Protein AF-A0A7K4H6X6-F1 (afdb_monomer_lite)

pLDDT: mean 76.55, std 16.58, range [29.58, 93.62]

Foldseek 3Di:
DPPVVVVVVVVLVVVVVVLLVCVCVVFVDDPPPDPDRGPSVVLVVLLVVLLVQLCVLVVVLVCLLLLVLVVDPDLLSSLVSLLVSQLVVLCVVPVPCNPPDSLVSLVVVVDPPVLSVLNVVSVVVSVCVVVVNDDQDPVNSVSSVVSSLVVSLVSSLVSNLVSLPPVVSCVVSVRDDSVSSLVSVLSSQLVVVCVNNVPDPVSNVSSNVSSVVSSPD

Structure (mmCIF, N/CA/C/O backbone):
data_AF-A0A7K4H6X6-F1
#
_entry.id   AF-A0A7K4H6X6-F1
#
loop_
_atom_site.group_PDB
_atom_site.id
_atom_site.type_symbol
_atom_site.label_atom_id
_atom_site.label_alt_id
_atom_site.label_comp_id
_atom_site.label_asym_id
_atom_site.label_entity_id
_atom_site.label_seq_id
_atom_site.pdbx_PDB_ins_code
_atom_site.Cartn_x
_atom_site.Cartn_y
_atom_site.Cartn_z
_atom_site.occupancy
_atom_site.B_iso_or_equiv
_atom_site.auth_seq_id
_atom_site.auth_comp_id
_atom_site.auth_asym_id
_atom_site.auth_atom_id
_atom_site.pdbx_PDB_model_num
ATOM 1 N N . MET A 1 1 ? 9.650 -32.650 10.435 1.00 39.50 1 MET A N 1
ATOM 2 C CA . MET A 1 1 ? 9.639 -31.204 10.775 1.00 39.50 1 MET A CA 1
ATOM 3 C C . MET A 1 1 ? 8.206 -30.642 10.860 1.00 39.50 1 MET A C 1
ATOM 5 O O . MET A 1 1 ? 7.802 -29.883 9.990 1.00 39.50 1 MET A O 1
ATOM 9 N N . LYS A 1 2 ? 7.407 -30.996 11.883 1.00 42.50 2 LYS A N 1
ATOM 10 C CA . LYS A 1 2 ? 6.026 -30.471 12.061 1.00 42.50 2 LYS A CA 1
ATOM 11 C C . LYS A 1 2 ? 5.874 -29.411 13.170 1.00 42.50 2 LYS A C 1
ATOM 13 O O . LYS A 1 2 ? 4.857 -28.734 13.209 1.00 42.50 2 LYS A O 1
ATOM 18 N N . PHE A 1 3 ? 6.899 -29.193 13.996 1.00 32.78 3 PHE A N 1
ATOM 19 C CA . PHE A 1 3 ? 6.810 -28.337 15.188 1.00 32.78 3 PHE A CA 1
ATOM 20 C C . PHE A 1 3 ? 6.875 -26.821 14.919 1.00 32.78 3 PHE A C 1
ATOM 22 O O . PHE A 1 3 ? 6.299 -26.042 15.669 1.00 32.78 3 PHE A O 1
ATOM 29 N N . VAL A 1 4 ? 7.496 -26.373 13.821 1.00 41.59 4 VAL A N 1
ATOM 30 C CA . VAL A 1 4 ? 7.666 -24.929 13.546 1.00 41.59 4 VAL A CA 1
ATOM 31 C C . VAL A 1 4 ? 6.343 -24.251 13.152 1.00 41.59 4 VAL A C 1
ATOM 33 O O . VAL A 1 4 ? 6.094 -23.112 13.534 1.00 41.59 4 VAL A O 1
ATOM 36 N N . LYS A 1 5 ? 5.444 -24.956 12.446 1.00 37.47 5 LYS A N 1
ATOM 37 C CA . LYS A 1 5 ? 4.129 -24.406 12.062 1.00 37.47 5 LYS A CA 1
ATOM 38 C C . LYS A 1 5 ? 3.187 -24.222 13.257 1.00 37.47 5 LYS A C 1
ATOM 40 O O . LYS A 1 5 ? 2.369 -23.308 13.234 1.00 37.47 5 LYS A O 1
ATOM 45 N N . GLU A 1 6 ? 3.297 -25.057 14.290 1.00 36.03 6 GLU A N 1
ATOM 46 C CA . GLU A 1 6 ? 2.467 -24.950 15.497 1.00 36.03 6 GLU A CA 1
ATOM 47 C C . GLU A 1 6 ? 2.918 -23.823 16.427 1.00 36.03 6 GLU A C 1
ATOM 49 O O . GLU A 1 6 ? 2.071 -23.137 16.996 1.00 36.03 6 GLU A O 1
ATOM 54 N N . ILE A 1 7 ? 4.228 -23.588 16.539 1.00 36.28 7 ILE A N 1
ATOM 55 C CA . ILE A 1 7 ? 4.783 -22.538 17.405 1.00 36.28 7 ILE A CA 1
ATOM 56 C C . ILE A 1 7 ? 4.430 -21.145 16.866 1.00 36.28 7 ILE A C 1
ATOM 58 O O . ILE A 1 7 ? 3.912 -20.323 17.613 1.00 36.28 7 ILE A O 1
ATOM 62 N N . VAL A 1 8 ? 4.570 -20.911 15.554 1.00 39.81 8 VAL A N 1
ATOM 63 C CA . VAL A 1 8 ? 4.223 -19.614 14.931 1.00 39.81 8 VAL A CA 1
ATOM 64 C C . VAL A 1 8 ? 2.719 -19.324 15.018 1.00 39.81 8 VAL A C 1
ATOM 66 O O . VAL A 1 8 ? 2.305 -18.179 15.207 1.00 39.81 8 VAL A O 1
ATOM 69 N N . LYS A 1 9 ? 1.878 -20.362 14.902 1.00 34.59 9 LYS A N 1
ATOM 70 C CA . LYS A 1 9 ? 0.424 -20.224 15.058 1.00 34.59 9 LYS A CA 1
ATOM 71 C C . LYS A 1 9 ? 0.060 -19.933 16.515 1.00 34.59 9 LYS A C 1
ATOM 73 O O . LYS A 1 9 ? -0.775 -19.068 16.752 1.00 34.59 9 LYS A O 1
ATOM 78 N N . LYS A 1 10 ? 0.719 -20.589 17.479 1.00 34.38 10 LYS A N 1
ATOM 79 C CA . LYS A 1 10 ? 0.541 -20.311 18.910 1.00 34.38 10 LYS A CA 1
ATOM 80 C C . LYS A 1 10 ? 0.988 -18.896 19.271 1.00 34.38 10 LYS A C 1
ATOM 82 O O . LYS A 1 10 ? 0.185 -18.196 19.854 1.00 34.38 10 LYS A O 1
ATOM 87 N N . GLU A 1 11 ? 2.156 -18.411 18.852 1.00 33.56 11 GLU A N 1
ATOM 88 C CA . GLU A 1 11 ? 2.608 -17.039 19.166 1.00 33.56 11 GLU A CA 1
ATOM 89 C C . GLU A 1 11 ? 1.690 -15.938 18.603 1.00 33.56 11 GLU A C 1
ATOM 91 O O . GLU A 1 11 ? 1.393 -14.959 19.298 1.00 33.56 11 GLU A O 1
ATOM 96 N N . LYS A 1 12 ? 1.172 -16.105 17.375 1.00 35.19 12 LYS A N 1
ATOM 97 C CA . LYS A 1 12 ? 0.158 -15.194 16.802 1.00 35.19 12 LYS A CA 1
ATOM 98 C C . LYS A 1 12 ? -1.159 -15.212 17.584 1.00 35.19 12 LYS A C 1
ATOM 100 O O . LYS A 1 12 ? -1.770 -14.162 17.759 1.00 35.19 12 LYS A O 1
ATOM 105 N N . ILE A 1 13 ? -1.590 -16.383 18.058 1.00 35.09 13 ILE A N 1
ATOM 106 C CA . ILE A 1 13 ? -2.816 -16.522 18.856 1.00 35.09 13 ILE A CA 1
ATOM 107 C C . ILE A 1 13 ? -2.605 -15.958 20.266 1.00 35.09 13 ILE A C 1
ATOM 109 O O . ILE A 1 13 ? -3.470 -15.241 20.760 1.00 35.09 13 ILE A O 1
ATOM 113 N N . THR A 1 14 ? -1.456 -16.212 20.900 1.00 29.58 14 THR A N 1
ATOM 114 C CA . THR A 1 14 ? -1.161 -15.724 22.251 1.00 29.58 14 THR A CA 1
ATOM 115 C C . THR A 1 14 ? -1.112 -14.200 22.265 1.00 29.58 14 THR A C 1
ATOM 117 O O . THR A 1 14 ? -1.801 -13.595 23.076 1.00 29.58 14 THR A O 1
ATOM 120 N N . SER A 1 15 ? -0.408 -13.565 21.321 1.00 38.06 15 SER A N 1
ATOM 121 C CA . SER A 1 15 ? -0.317 -12.096 21.240 1.00 38.06 15 SER A CA 1
ATOM 122 C C . SER A 1 15 ? -1.673 -11.410 21.022 1.00 38.06 15 SER A C 1
ATOM 124 O O . SER A 1 15 ? -1.985 -10.449 21.721 1.00 38.06 15 SER A O 1
ATOM 126 N N . GLN A 1 16 ? -2.523 -11.928 20.129 1.00 42.12 16 GLN A N 1
ATOM 127 C CA . GLN A 1 16 ? -3.889 -11.412 19.947 1.00 42.12 16 GLN A CA 1
ATOM 128 C C . GLN A 1 16 ? -4.780 -11.672 21.171 1.00 42.12 16 GLN A C 1
ATOM 130 O O . GLN A 1 16 ? -5.563 -10.805 21.557 1.00 42.12 16 GLN A O 1
ATOM 135 N N . SER A 1 17 ? -4.648 -12.841 21.809 1.00 43.16 17 SER A N 1
ATOM 136 C CA . SER A 1 17 ? -5.431 -13.191 22.999 1.00 43.16 17 SER A CA 1
ATOM 137 C C . SER A 1 17 ? -5.054 -12.368 24.230 1.00 43.16 17 SER A C 1
ATOM 139 O O . SER A 1 17 ? -5.925 -12.100 25.049 1.00 43.16 17 SER A O 1
ATOM 141 N N . VAL A 1 18 ? -3.788 -11.952 24.349 1.00 48.38 18 VAL A N 1
ATOM 142 C CA . VAL A 1 18 ? -3.289 -11.122 25.454 1.00 48.38 18 VAL A CA 1
ATOM 143 C C . VAL A 1 18 ? -3.844 -9.706 25.336 1.00 48.38 18 VAL A C 1
ATOM 145 O O . VAL A 1 18 ? -4.424 -9.221 26.295 1.00 48.38 18 VAL A O 1
ATOM 148 N N . VAL A 1 19 ? -3.814 -9.091 24.147 1.00 52.09 19 VAL A N 1
ATOM 149 C CA . VAL A 1 19 ? -4.398 -7.748 23.941 1.00 52.09 19 VAL A CA 1
ATOM 150 C C . VAL A 1 19 ? -5.919 -7.755 24.146 1.00 52.09 19 VAL A C 1
ATOM 152 O O . VAL A 1 19 ? -6.467 -6.867 24.796 1.00 52.09 19 VAL A O 1
ATOM 155 N N . ALA A 1 20 ? -6.614 -8.783 23.646 1.00 50.91 20 ALA A N 1
ATOM 156 C CA . ALA A 1 20 ? -8.055 -8.929 23.852 1.00 50.91 20 ALA A CA 1
ATOM 157 C C . ALA A 1 20 ? -8.425 -9.226 25.321 1.00 50.91 20 ALA A C 1
ATOM 159 O O . ALA A 1 20 ? -9.490 -8.803 25.777 1.00 50.91 20 ALA A O 1
ATOM 160 N N . LYS A 1 21 ? -7.564 -9.937 26.067 1.00 55.06 21 LYS A N 1
ATOM 161 C CA . LYS A 1 21 ? -7.701 -10.120 27.520 1.00 55.06 21 LYS A CA 1
ATOM 162 C C . LYS A 1 21 ? -7.471 -8.816 28.272 1.00 55.06 21 LYS A C 1
ATOM 164 O O . LYS A 1 21 ? -8.326 -8.470 29.073 1.00 55.06 21 LYS A O 1
ATOM 169 N N . ASP A 1 22 ? -6.413 -8.072 27.960 1.00 58.22 22 ASP A N 1
ATOM 170 C CA . ASP A 1 22 ? -6.080 -6.807 28.625 1.00 58.22 22 ASP A CA 1
ATOM 171 C C . ASP A 1 22 ? -7.189 -5.762 28.457 1.00 58.22 22 ASP A C 1
ATOM 173 O O . ASP A 1 22 ? -7.528 -5.068 29.409 1.00 58.22 22 ASP A O 1
ATOM 177 N N . ILE A 1 23 ? -7.814 -5.664 27.276 1.00 56.03 23 ILE A N 1
ATOM 178 C CA . ILE A 1 23 ? -8.950 -4.753 27.056 1.00 56.03 23 ILE A CA 1
ATOM 179 C C . ILE A 1 23 ? -10.174 -5.208 27.862 1.00 56.03 23 ILE A C 1
ATOM 181 O O . ILE A 1 23 ? -10.816 -4.387 28.515 1.00 56.03 23 ILE A O 1
ATOM 185 N N . LYS A 1 24 ? -10.502 -6.506 27.856 1.00 57.91 24 LYS A N 1
ATOM 186 C CA . LYS A 1 24 ? -11.616 -7.026 28.664 1.00 57.91 24 LYS A CA 1
ATOM 187 C C . LYS A 1 24 ? -11.366 -6.843 30.159 1.00 57.91 24 LYS A C 1
ATOM 189 O O . LYS A 1 24 ? -12.270 -6.427 30.864 1.00 57.91 24 LYS A O 1
ATOM 194 N N . GLU A 1 25 ? -10.154 -7.089 30.640 1.00 59.03 25 GLU A N 1
ATOM 195 C CA . GLU A 1 25 ? -9.781 -6.907 32.045 1.00 59.03 25 GLU A CA 1
ATOM 196 C C . GLU A 1 25 ? -9.761 -5.425 32.451 1.00 59.03 25 GLU A C 1
ATOM 198 O O . GLU A 1 25 ? -10.270 -5.090 33.518 1.00 59.03 25 GLU A O 1
ATOM 203 N N . LYS A 1 26 ? -9.280 -4.524 31.582 1.00 63.75 26 LYS A N 1
ATOM 204 C CA . LYS A 1 26 ? -9.267 -3.061 31.790 1.00 63.75 26 LYS A CA 1
ATOM 205 C C . LYS A 1 26 ? -10.667 -2.457 31.931 1.00 63.75 26 LYS A C 1
ATOM 207 O O . LYS A 1 26 ? -10.819 -1.451 32.621 1.00 63.75 26 LYS A O 1
ATOM 212 N N . TYR A 1 27 ? -11.668 -3.041 31.272 1.00 61.75 27 TYR A N 1
ATOM 213 C CA . TYR A 1 27 ? -13.042 -2.523 31.233 1.00 61.75 27 TYR A CA 1
ATOM 214 C C . TYR A 1 27 ? -14.083 -3.453 31.865 1.00 61.75 27 TYR A C 1
ATOM 216 O O . TYR A 1 27 ? -15.278 -3.157 31.808 1.00 61.75 27 TYR A O 1
ATOM 224 N N . ASN A 1 28 ? -13.651 -4.548 32.496 1.00 52.06 28 ASN A N 1
ATOM 225 C CA . ASN A 1 28 ? -14.508 -5.371 33.335 1.00 52.06 28 ASN A CA 1
ATOM 226 C C . ASN A 1 28 ? -14.997 -4.502 34.499 1.00 52.06 28 ASN A C 1
ATOM 228 O O . ASN A 1 28 ? -14.224 -4.169 35.395 1.00 52.06 28 ASN A O 1
ATOM 232 N N . ASN A 1 29 ? -16.295 -4.198 34.472 1.00 46.81 29 ASN A N 1
ATOM 233 C CA . ASN A 1 29 ? -17.090 -3.446 35.446 1.00 46.81 29 ASN A CA 1
ATOM 234 C C . ASN A 1 29 ? -17.318 -1.972 35.077 1.00 46.81 29 ASN A C 1
ATOM 236 O O . ASN A 1 29 ? -16.454 -1.119 35.247 1.00 46.81 29 ASN A O 1
ATOM 240 N N . TYR A 1 30 ? -18.546 -1.706 34.618 1.00 47.91 30 TYR A N 1
ATOM 241 C CA . TYR A 1 30 ? -19.320 -0.477 34.826 1.00 47.91 30 TYR A CA 1
ATOM 242 C C . TYR A 1 30 ? -18.484 0.802 35.001 1.00 47.91 30 TYR A C 1
ATOM 244 O O . TYR A 1 30 ? -18.182 1.242 36.112 1.00 47.91 30 TYR A O 1
ATOM 252 N N . TYR A 1 31 ? -18.144 1.446 33.885 1.00 48.62 31 TYR A N 1
ATOM 253 C CA . TYR A 1 31 ? -17.525 2.766 33.923 1.00 48.62 31 TYR A CA 1
ATOM 254 C C . TYR A 1 31 ? -18.605 3.805 34.264 1.00 48.62 31 TYR A C 1
ATOM 256 O O . TYR A 1 31 ? -19.364 4.246 33.399 1.00 48.62 31 TYR A O 1
ATOM 264 N N . PHE A 1 32 ? -18.714 4.169 35.544 1.00 40.53 32 PHE A N 1
ATOM 265 C CA . PHE A 1 32 ? -19.649 5.190 36.026 1.00 40.53 32 PHE A CA 1
ATOM 266 C C . PHE A 1 32 ? -19.339 6.526 35.317 1.00 40.53 32 PHE A C 1
ATOM 268 O O . PHE A 1 32 ? -18.311 7.148 35.573 1.00 40.53 32 PHE A O 1
ATOM 275 N N . GLY A 1 33 ? -20.188 6.929 34.362 1.00 52.03 33 GLY A N 1
ATOM 276 C CA . GLY A 1 33 ? -19.991 8.115 33.509 1.00 52.03 33 GLY A CA 1
ATOM 277 C C . GLY A 1 33 ? -19.861 7.840 32.002 1.00 52.03 33 GLY A C 1
ATOM 278 O O . GLY A 1 33 ? -19.747 8.786 31.222 1.00 52.03 33 GLY A O 1
ATOM 279 N N . PHE A 1 34 ? -19.904 6.577 31.568 1.00 60.84 34 PHE A N 1
ATOM 280 C CA . PHE A 1 34 ? -19.970 6.196 30.155 1.00 60.84 34 PHE A CA 1
ATOM 281 C C . PHE A 1 34 ? -21.425 5.914 29.738 1.00 60.84 34 PHE A C 1
ATOM 283 O O . PHE A 1 34 ? -22.126 5.221 30.470 1.00 60.84 34 PHE A O 1
ATOM 290 N N . PRO A 1 35 ? -21.918 6.414 28.588 1.00 63.72 35 PRO A N 1
ATOM 291 C CA . PRO A 1 35 ? -23.329 6.261 28.212 1.00 63.72 35 PRO A CA 1
ATOM 292 C C . PRO A 1 35 ? -23.702 4.858 27.707 1.00 63.72 35 PRO A C 1
ATOM 294 O O . PRO A 1 35 ? -24.862 4.628 27.379 1.00 63.72 35 PRO A O 1
ATOM 297 N N . PHE A 1 36 ? -22.742 3.933 27.611 1.00 62.38 36 PHE A N 1
ATOM 298 C CA . PHE A 1 36 ? -22.971 2.556 27.175 1.00 62.38 36 PHE A CA 1
ATOM 299 C C . PHE A 1 36 ? -22.695 1.590 28.332 1.00 62.38 36 PHE A C 1
ATOM 301 O O . PHE A 1 36 ? -21.709 1.757 29.047 1.00 62.38 36 PHE A O 1
ATOM 308 N N . GLU A 1 37 ? -23.540 0.569 28.483 1.00 61.91 37 GLU A N 1
ATOM 309 C CA . GLU A 1 37 ? -23.454 -0.426 29.565 1.00 61.91 37 GLU A CA 1
ATOM 310 C C . GLU A 1 37 ? -22.157 -1.259 29.520 1.00 61.91 37 GLU A C 1
ATOM 312 O O . GLU A 1 37 ? -21.671 -1.690 30.562 1.00 61.91 37 GLU A O 1
ATOM 317 N N . ASP A 1 38 ? -21.555 -1.428 28.334 1.00 75.38 38 ASP A N 1
ATOM 318 C CA . ASP A 1 38 ? -20.281 -2.128 28.150 1.00 75.38 38 ASP A CA 1
ATOM 319 C C . ASP A 1 38 ? -19.393 -1.423 27.105 1.00 75.38 38 ASP A C 1
ATOM 321 O O . ASP A 1 38 ? -19.673 -1.402 25.897 1.00 75.38 38 ASP A O 1
ATOM 325 N N . TYR A 1 39 ? -18.285 -0.846 27.579 1.00 79.69 39 TYR A N 1
ATOM 326 C CA . TYR A 1 39 ? -17.284 -0.200 26.731 1.00 79.69 39 TYR A CA 1
ATOM 327 C C . TYR A 1 39 ? -16.661 -1.171 25.721 1.00 79.69 39 TYR A C 1
ATOM 329 O O . TYR A 1 39 ? -16.395 -0.779 24.586 1.00 79.69 39 TYR A O 1
ATOM 337 N N . SER A 1 40 ? -16.446 -2.434 26.094 1.00 79.12 40 SER A N 1
ATOM 338 C CA . SER A 1 40 ? -15.847 -3.442 25.217 1.00 79.12 40 SER A CA 1
ATOM 339 C C . SER A 1 40 ? -16.750 -3.748 24.017 1.00 79.12 40 SER A C 1
ATOM 341 O O . SER A 1 40 ? -16.271 -3.824 22.879 1.00 79.12 40 SER A O 1
ATOM 343 N N . HIS A 1 41 ? -18.068 -3.808 24.230 1.00 81.62 41 HIS A N 1
ATOM 344 C CA . HIS A 1 41 ? -19.051 -3.932 23.154 1.00 81.62 41 HIS A CA 1
ATOM 345 C C . HIS A 1 41 ? -19.078 -2.687 22.262 1.00 81.62 41 HIS A C 1
ATOM 347 O O . HIS A 1 41 ? -19.069 -2.811 21.033 1.00 81.62 41 HIS A O 1
ATOM 353 N N . TYR A 1 42 ? -19.044 -1.489 22.854 1.00 84.44 42 TYR A N 1
ATOM 354 C CA . TYR A 1 42 ? -18.961 -0.241 22.093 1.00 84.44 42 TYR A CA 1
ATOM 355 C C . TYR A 1 42 ? -17.687 -0.174 21.234 1.00 84.44 42 TYR A C 1
ATOM 357 O O . TYR A 1 42 ? -17.767 0.091 20.032 1.00 84.44 42 TYR A O 1
ATOM 365 N N . LEU A 1 43 ? -16.521 -0.470 21.819 1.00 85.69 43 LEU A N 1
ATOM 366 C CA . LEU A 1 43 ? -15.232 -0.498 21.128 1.00 85.69 43 LEU A CA 1
ATOM 367 C C . LEU A 1 43 ? -15.255 -1.495 19.970 1.00 85.69 43 LEU A C 1
ATOM 369 O O . LEU A 1 43 ? -14.848 -1.141 18.866 1.00 85.69 43 LEU A O 1
ATOM 373 N N . THR A 1 44 ? -15.792 -2.697 20.189 1.00 86.31 44 THR A N 1
ATOM 374 C CA . THR A 1 44 ? -15.931 -3.720 19.142 1.00 86.31 44 THR A CA 1
ATOM 375 C C . THR A 1 44 ? -16.784 -3.205 17.980 1.00 86.31 44 THR A C 1
ATOM 377 O O . THR A 1 44 ? -16.385 -3.312 16.821 1.00 86.31 44 THR A O 1
ATOM 380 N N . GLY A 1 45 ? -17.928 -2.576 18.271 1.00 88.44 45 GLY A N 1
ATOM 381 C CA . GLY A 1 45 ? -18.807 -2.011 17.244 1.00 88.44 45 GLY A CA 1
ATOM 382 C C . GLY A 1 45 ? -18.177 -0.852 16.463 1.00 88.44 45 GLY A C 1
ATOM 383 O O . GLY A 1 45 ? -18.392 -0.723 15.255 1.00 88.44 45 GLY A O 1
ATOM 384 N N . VAL A 1 46 ? -17.383 -0.004 17.123 1.00 90.00 46 VAL A N 1
ATOM 385 C CA . VAL A 1 46 ? -16.628 1.072 16.458 1.00 90.00 46 VAL A CA 1
ATOM 386 C C . VAL A 1 46 ? -15.503 0.498 15.600 1.00 90.00 46 VAL A C 1
ATOM 388 O O . VAL A 1 46 ? -15.372 0.891 14.438 1.00 90.00 46 VAL A O 1
ATOM 391 N N . ALA A 1 47 ? -14.723 -0.438 16.143 1.00 90.31 47 ALA A N 1
ATOM 392 C CA . ALA A 1 47 ? -13.631 -1.096 15.438 1.00 90.31 47 ALA A CA 1
ATOM 393 C C . ALA A 1 47 ? -14.140 -1.768 14.161 1.00 90.31 47 ALA A C 1
ATOM 395 O O . ALA A 1 47 ? -13.569 -1.543 13.099 1.00 90.31 47 ALA A O 1
ATOM 396 N N . GLU A 1 48 ? -15.264 -2.484 14.222 1.00 92.38 48 GLU A N 1
ATOM 397 C CA . GLU A 1 48 ? -15.851 -3.147 13.055 1.00 92.38 48 GLU A CA 1
ATOM 398 C C . GLU A 1 48 ? -16.247 -2.157 11.953 1.00 92.38 48 GLU A C 1
ATOM 400 O O . GLU A 1 48 ? -15.894 -2.329 10.787 1.00 92.38 48 GLU A O 1
ATOM 405 N N . LYS A 1 49 ? -16.883 -1.035 12.312 1.00 93.00 49 LYS A N 1
ATOM 406 C CA . LYS A 1 49 ? -17.205 0.024 11.339 1.00 93.00 49 LYS A CA 1
ATOM 407 C C . LYS A 1 49 ? -15.952 0.596 10.679 1.00 93.00 49 LYS A C 1
ATOM 409 O O . LYS A 1 49 ? -15.977 0.930 9.495 1.00 93.00 49 LYS A O 1
ATOM 414 N N . VAL A 1 50 ? -14.866 0.767 11.431 1.00 91.62 50 VAL A N 1
ATOM 415 C CA . VAL A 1 50 ? -13.594 1.245 10.871 1.00 91.62 50 VAL A CA 1
ATOM 416 C C . VAL A 1 50 ? -12.971 0.178 9.966 1.00 91.62 50 VAL A C 1
ATOM 418 O O . VAL A 1 50 ? -12.561 0.517 8.857 1.00 91.62 50 VAL A O 1
ATOM 421 N N . ARG A 1 51 ? -12.981 -1.098 10.374 1.00 93.00 51 ARG A N 1
ATOM 422 C CA . ARG A 1 51 ? -12.488 -2.239 9.582 1.00 93.00 51 ARG A CA 1
ATOM 423 C C . ARG A 1 51 ? -13.176 -2.338 8.232 1.00 93.00 51 ARG A C 1
ATOM 425 O O . ARG A 1 51 ? -12.486 -2.332 7.221 1.00 93.00 51 ARG A O 1
ATOM 432 N N . VAL A 1 52 ? -14.507 -2.312 8.202 1.00 93.62 52 VAL A N 1
ATOM 433 C CA . VAL A 1 52 ? -15.286 -2.370 6.954 1.00 93.62 52 VAL A CA 1
ATOM 434 C C . VAL A 1 52 ? -14.924 -1.214 6.016 1.00 93.62 52 VAL A C 1
AT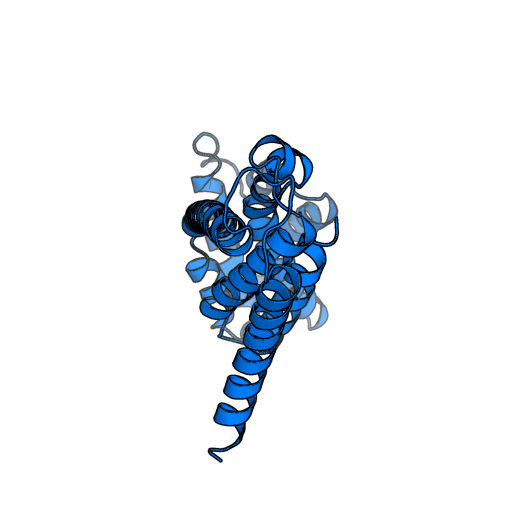OM 436 O O . VAL A 1 52 ? -14.761 -1.413 4.814 1.00 93.62 52 VAL A O 1
ATOM 439 N N . ASN A 1 53 ? -14.741 0.002 6.543 1.00 91.94 53 ASN A N 1
ATOM 440 C CA . ASN A 1 53 ? -14.330 1.145 5.720 1.00 91.94 53 ASN A CA 1
ATOM 441 C C . ASN A 1 53 ? -12.914 0.980 5.156 1.00 91.94 53 ASN A C 1
ATOM 443 O O . ASN A 1 53 ? -12.680 1.310 3.992 1.00 91.94 53 ASN A O 1
ATOM 447 N N . ILE A 1 54 ? -11.980 0.474 5.964 1.00 91.19 54 ILE A N 1
ATOM 448 C CA . ILE A 1 54 ? -10.616 0.172 5.524 1.00 91.19 54 ILE A CA 1
ATOM 449 C C . ILE A 1 54 ? -10.642 -0.913 4.447 1.00 91.19 54 ILE A C 1
ATOM 451 O O . ILE A 1 54 ? -10.066 -0.715 3.383 1.00 91.19 54 ILE A O 1
ATOM 455 N N . GLU A 1 55 ? -11.341 -2.022 4.681 1.00 91.12 55 GLU A N 1
ATOM 456 C CA . GLU A 1 55 ? -11.449 -3.135 3.737 1.00 91.12 55 GLU A CA 1
ATOM 457 C C . GLU A 1 55 ? -12.034 -2.671 2.401 1.00 91.12 55 GLU A C 1
ATOM 459 O O . GLU A 1 55 ? -11.457 -2.928 1.349 1.00 91.12 55 GLU A O 1
ATOM 464 N N . ASN A 1 56 ? -13.125 -1.903 2.430 1.00 91.56 56 ASN A N 1
ATOM 465 C CA . ASN A 1 56 ? -13.727 -1.341 1.223 1.00 91.56 56 ASN A CA 1
ATOM 466 C C . ASN A 1 56 ? -12.787 -0.371 0.492 1.00 91.56 56 ASN A C 1
ATOM 468 O O . ASN A 1 56 ? -12.810 -0.306 -0.736 1.00 91.56 56 ASN A O 1
ATOM 472 N N . SER A 1 57 ? -11.963 0.387 1.221 1.00 90.19 57 SER A N 1
ATOM 473 C CA . SER A 1 57 ? -10.960 1.281 0.630 1.00 90.19 57 SER A CA 1
ATOM 474 C C . SER A 1 57 ? -9.809 0.505 -0.013 1.00 90.19 57 SER A C 1
ATOM 476 O O . SER A 1 57 ? -9.386 0.849 -1.115 1.00 90.19 57 SER A O 1
ATOM 478 N N . LEU A 1 58 ? -9.334 -0.561 0.638 1.00 88.62 58 LEU A N 1
ATOM 479 C CA . LEU A 1 58 ? -8.235 -1.401 0.156 1.00 88.62 58 LEU A CA 1
ATOM 480 C C . LEU A 1 58 ? -8.659 -2.345 -0.974 1.00 88.62 58 LEU A C 1
ATOM 482 O O . LEU A 1 58 ? -7.860 -2.600 -1.868 1.00 88.62 58 LEU A O 1
ATOM 486 N N . LYS A 1 59 ? -9.911 -2.819 -1.004 1.00 87.00 59 LYS A N 1
ATOM 487 C CA . LYS A 1 59 ? -10.448 -3.610 -2.129 1.00 87.00 59 LYS A CA 1
ATOM 488 C C . LYS A 1 59 ? -10.370 -2.860 -3.458 1.00 87.00 59 LYS A C 1
ATOM 490 O O . LYS A 1 59 ? -10.152 -3.484 -4.487 1.00 87.00 59 LYS A O 1
ATOM 495 N N . LYS A 1 60 ? -10.478 -1.526 -3.439 1.00 82.12 60 LYS A N 1
ATOM 496 C CA . LYS A 1 60 ? -10.324 -0.683 -4.638 1.00 82.12 60 LYS A CA 1
ATOM 497 C C . LYS A 1 60 ? -8.899 -0.659 -5.199 1.00 82.12 60 LYS A C 1
ATOM 499 O O . LYS A 1 60 ? -8.731 -0.265 -6.344 1.00 82.12 60 LYS A O 1
ATOM 504 N N . LEU A 1 61 ? -7.890 -1.029 -4.405 1.00 83.75 61 LEU A N 1
ATOM 505 C CA . LEU A 1 61 ? -6.491 -1.071 -4.843 1.00 83.75 61 LEU A CA 1
ATOM 506 C C . LEU A 1 61 ? -6.111 -2.380 -5.543 1.00 83.75 61 LEU A C 1
ATOM 508 O O . LEU A 1 61 ? -5.045 -2.422 -6.149 1.00 83.75 61 LEU A O 1
ATOM 512 N N . ASP A 1 62 ? -6.938 -3.424 -5.413 1.00 82.69 62 ASP A N 1
ATOM 513 C CA . ASP A 1 62 ? -6.639 -4.798 -5.832 1.00 82.69 62 ASP A CA 1
ATOM 514 C C . ASP A 1 62 ? -5.205 -5.232 -5.472 1.00 82.69 62 ASP A C 1
ATOM 516 O O . ASP A 1 62 ? -4.327 -5.418 -6.314 1.00 82.69 62 ASP A O 1
ATOM 520 N N . LEU A 1 63 ? -4.948 -5.360 -4.166 1.00 84.25 63 LEU A N 1
ATOM 521 C CA . LEU A 1 63 ? -3.619 -5.680 -3.631 1.00 84.25 63 LEU A CA 1
ATOM 522 C C . LEU A 1 63 ? -3.044 -7.012 -4.142 1.00 84.25 63 LEU A C 1
ATOM 524 O O . LEU A 1 63 ? -1.832 -7.189 -4.075 1.00 84.25 63 LEU A O 1
ATOM 528 N N . ASN A 1 64 ? -3.866 -7.907 -4.698 1.00 82.81 64 ASN A N 1
ATOM 529 C CA . ASN A 1 64 ? -3.395 -9.153 -5.306 1.00 82.81 64 ASN A CA 1
ATOM 530 C C . ASN A 1 64 ? -2.566 -8.895 -6.571 1.00 82.81 64 ASN A C 1
ATOM 532 O O . ASN A 1 64 ? -1.577 -9.583 -6.807 1.00 82.81 64 ASN A O 1
ATOM 536 N N . ILE A 1 65 ? -2.919 -7.873 -7.362 1.00 83.56 65 ILE A N 1
ATOM 537 C CA . ILE A 1 65 ? -2.136 -7.474 -8.542 1.00 83.56 65 ILE A CA 1
ATOM 538 C C . ILE A 1 65 ? -0.726 -7.062 -8.113 1.00 83.56 65 ILE A C 1
ATOM 540 O O . ILE A 1 65 ? 0.258 -7.489 -8.716 1.00 83.56 65 ILE A O 1
ATOM 544 N N . TRP A 1 66 ? -0.623 -6.279 -7.039 1.00 84.44 66 TRP A N 1
ATOM 545 C CA . TRP A 1 66 ? 0.657 -5.821 -6.500 1.00 84.44 66 TRP A CA 1
ATOM 546 C C . TRP A 1 66 ? 1.454 -6.954 -5.846 1.00 84.44 66 TRP A C 1
ATOM 548 O O . TRP A 1 66 ? 2.675 -7.001 -5.952 1.00 84.44 66 TRP A O 1
ATOM 558 N N . GLU A 1 67 ? 0.771 -7.895 -5.203 1.00 80.25 67 GLU A N 1
ATOM 559 C CA . GLU A 1 67 ? 1.395 -9.060 -4.582 1.00 80.25 67 GLU A CA 1
ATOM 560 C C . GLU A 1 67 ? 1.986 -10.027 -5.616 1.00 80.25 67 GLU A C 1
ATOM 562 O O . GLU A 1 67 ? 3.152 -10.405 -5.505 1.00 80.25 67 GLU A O 1
ATOM 567 N N . SER A 1 68 ? 1.250 -10.304 -6.697 1.00 77.19 68 SER A N 1
ATOM 568 C CA . SER A 1 68 ? 1.678 -11.214 -7.773 1.00 77.19 68 SER A CA 1
ATOM 569 C C . SER A 1 68 ? 2.979 -10.790 -8.473 1.00 77.19 68 SER A C 1
ATOM 571 O O . SER A 1 68 ? 3.657 -11.584 -9.132 1.00 77.19 68 SER A O 1
ATOM 573 N N . MET A 1 69 ? 3.377 -9.522 -8.326 1.00 79.44 69 MET A N 1
ATOM 574 C CA . MET A 1 69 ? 4.656 -9.029 -8.836 1.00 79.44 69 MET A CA 1
ATOM 575 C C . MET A 1 69 ? 5.841 -9.745 -8.178 1.00 79.44 69 MET A C 1
ATOM 577 O O . MET A 1 69 ? 6.864 -9.940 -8.830 1.00 79.44 69 MET A O 1
ATOM 581 N N . TYR A 1 70 ? 5.697 -10.181 -6.926 1.00 72.88 70 TYR A N 1
ATOM 582 C CA . TYR A 1 70 ? 6.753 -10.839 -6.156 1.00 72.88 70 TYR A CA 1
ATOM 583 C C . TYR A 1 70 ? 6.916 -12.334 -6.472 1.00 72.88 70 TYR A C 1
ATOM 585 O O . TYR A 1 70 ? 7.830 -12.966 -5.950 1.00 72.88 70 TYR A O 1
ATOM 593 N N . GLU A 1 71 ? 6.092 -12.910 -7.353 1.00 71.06 71 GLU A N 1
ATOM 594 C CA . GLU A 1 71 ? 6.251 -14.298 -7.815 1.00 71.06 71 GLU A CA 1
ATOM 595 C C . GLU A 1 71 ? 7.512 -14.509 -8.670 1.00 71.06 71 GLU A C 1
ATOM 597 O O . GLU A 1 71 ? 7.970 -15.639 -8.853 1.00 71.06 71 GLU A O 1
ATOM 602 N N . THR A 1 72 ? 8.074 -13.434 -9.233 1.00 74.31 72 THR A N 1
ATOM 603 C CA . THR A 1 72 ? 9.284 -13.498 -10.057 1.00 74.31 72 THR A CA 1
ATOM 604 C C . THR A 1 72 ? 10.530 -13.134 -9.254 1.00 74.31 72 THR A C 1
ATOM 606 O O . THR A 1 72 ? 10.618 -12.063 -8.666 1.00 74.31 72 THR A O 1
ATOM 609 N N . ASN A 1 73 ? 11.547 -13.998 -9.313 1.00 75.12 73 ASN A N 1
ATOM 610 C CA . ASN A 1 73 ? 12.879 -13.709 -8.763 1.00 75.12 73 ASN A CA 1
ATOM 611 C C . ASN A 1 73 ? 13.744 -12.853 -9.711 1.00 75.12 73 ASN A C 1
ATOM 613 O O . ASN A 1 73 ? 14.828 -12.413 -9.339 1.00 75.12 73 ASN A O 1
ATOM 617 N N . ASP A 1 74 ? 13.288 -12.649 -10.948 1.00 85.00 74 ASP A N 1
ATOM 618 C CA . ASP A 1 74 ? 13.950 -11.815 -11.949 1.00 85.00 74 ASP A CA 1
ATOM 619 C C . ASP A 1 74 ? 13.513 -10.354 -11.781 1.00 85.00 74 ASP A C 1
ATOM 621 O O . ASP A 1 74 ? 12.337 -10.018 -11.963 1.00 85.00 74 ASP A O 1
ATOM 625 N N . THR A 1 75 ? 14.472 -9.492 -11.435 1.00 86.12 75 THR A N 1
ATOM 626 C CA . THR A 1 75 ? 14.232 -8.076 -11.143 1.00 86.12 75 THR A CA 1
ATOM 627 C C . THR A 1 75 ? 13.840 -7.260 -12.370 1.00 86.12 75 THR A C 1
ATOM 629 O O . THR A 1 75 ? 13.087 -6.298 -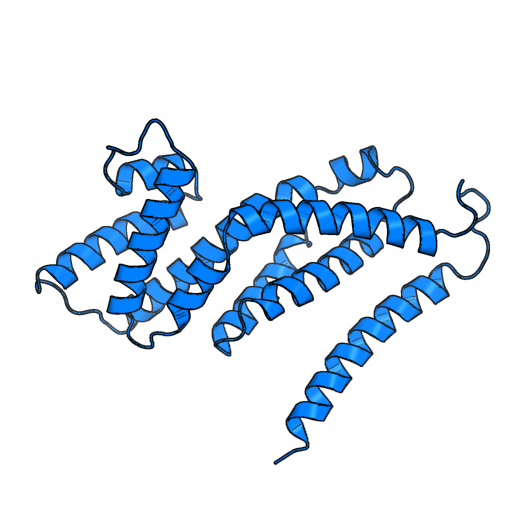12.240 1.00 86.12 75 THR A O 1
ATOM 632 N N . PHE A 1 76 ? 14.281 -7.641 -13.570 1.00 87.38 76 PHE A N 1
ATOM 633 C CA . PHE A 1 76 ? 13.833 -6.971 -14.787 1.00 87.38 76 PHE A CA 1
ATOM 634 C C . PHE A 1 76 ? 12.368 -7.309 -15.070 1.00 87.38 76 PHE A C 1
ATOM 636 O O . PHE A 1 76 ? 11.561 -6.416 -15.330 1.00 87.38 76 PHE A O 1
ATOM 643 N N . LYS A 1 77 ? 11.978 -8.582 -14.924 1.00 88.69 77 LYS A N 1
ATOM 644 C CA . LYS A 1 77 ? 10.561 -8.976 -15.028 1.00 88.69 77 LYS A CA 1
ATOM 645 C C . LYS A 1 77 ? 9.702 -8.293 -13.967 1.00 88.69 77 LYS A C 1
ATOM 647 O O . LYS A 1 77 ? 8.589 -7.878 -14.285 1.00 88.69 77 LYS A O 1
ATOM 652 N N . LEU A 1 78 ? 10.214 -8.151 -12.741 1.00 87.38 78 LEU A N 1
ATOM 653 C CA . LEU A 1 78 ? 9.563 -7.380 -11.680 1.00 87.38 78 LEU A CA 1
ATOM 654 C C . LEU A 1 78 ? 9.351 -5.925 -12.114 1.00 87.38 78 LEU A C 1
ATOM 656 O O . LEU A 1 78 ? 8.235 -5.427 -12.019 1.00 87.38 78 LEU A O 1
ATOM 660 N N . LEU A 1 79 ? 10.391 -5.269 -12.636 1.00 89.81 79 LEU A N 1
ATOM 661 C CA . LEU A 1 79 ? 10.347 -3.881 -13.097 1.00 89.81 79 LEU A CA 1
ATOM 662 C C . LEU A 1 79 ? 9.317 -3.676 -14.218 1.00 89.81 79 LEU A C 1
ATOM 664 O O . LEU A 1 79 ? 8.509 -2.751 -14.163 1.00 89.81 79 LEU A O 1
ATOM 668 N N . VAL A 1 80 ? 9.301 -4.562 -15.216 1.00 90.44 80 VAL A N 1
ATOM 669 C CA . VAL A 1 80 ? 8.337 -4.510 -16.327 1.00 90.44 80 VAL A CA 1
ATOM 670 C C . VAL A 1 80 ? 6.903 -4.705 -15.825 1.00 90.44 80 VAL A C 1
ATOM 672 O O . VAL A 1 80 ? 6.023 -3.914 -16.167 1.00 90.44 80 VAL A O 1
ATOM 675 N N . ARG A 1 81 ? 6.659 -5.715 -14.977 1.00 90.12 81 ARG A N 1
ATOM 676 C CA . ARG A 1 81 ? 5.336 -5.958 -14.371 1.00 90.12 81 ARG A CA 1
ATOM 677 C C . ARG A 1 81 ? 4.880 -4.782 -13.511 1.00 90.12 81 ARG A C 1
ATOM 679 O O . ARG A 1 81 ? 3.728 -4.369 -13.609 1.00 90.12 81 ARG A O 1
ATOM 686 N N . PHE A 1 82 ? 5.785 -4.229 -12.707 1.00 91.25 82 PHE A N 1
ATOM 687 C CA . PHE A 1 82 ? 5.513 -3.083 -11.849 1.00 91.25 82 PHE A CA 1
ATOM 688 C C . PHE A 1 82 ? 4.999 -1.894 -12.650 1.00 91.25 82 PHE A C 1
ATOM 690 O O . PHE A 1 82 ? 3.960 -1.334 -12.309 1.00 91.25 82 PHE A O 1
ATOM 697 N N . TYR A 1 83 ? 5.668 -1.547 -13.747 1.00 92.12 83 TYR A N 1
ATOM 698 C CA . TYR A 1 83 ? 5.237 -0.419 -14.560 1.00 92.12 83 TYR A CA 1
ATOM 699 C C . TYR A 1 83 ? 3.949 -0.668 -15.343 1.00 92.12 83 TYR A C 1
ATOM 701 O O . TYR A 1 83 ? 3.151 0.257 -15.473 1.00 92.12 83 TYR A O 1
ATOM 709 N N . ALA A 1 84 ? 3.700 -1.899 -15.796 1.00 90.31 84 ALA A N 1
ATOM 710 C CA . ALA A 1 84 ? 2.411 -2.254 -16.390 1.00 90.31 84 ALA A CA 1
ATOM 711 C C . ALA A 1 84 ? 1.261 -2.075 -15.378 1.00 90.31 84 ALA A C 1
ATOM 713 O O . ALA A 1 84 ? 0.223 -1.488 -15.688 1.00 90.31 84 ALA A O 1
ATOM 714 N N . ASN A 1 85 ? 1.469 -2.513 -14.133 1.00 90.62 85 ASN A N 1
ATOM 715 C CA . ASN A 1 85 ? 0.503 -2.334 -13.049 1.00 90.62 85 ASN A CA 1
ATOM 716 C C . ASN A 1 85 ? 0.346 -0.859 -12.650 1.00 90.62 85 ASN A C 1
ATOM 718 O O . ASN A 1 85 ? -0.774 -0.397 -12.434 1.00 90.62 85 ASN A O 1
ATOM 722 N N . LEU A 1 86 ? 1.446 -0.101 -12.602 1.00 91.06 86 LEU A N 1
ATOM 723 C CA . LEU A 1 86 ? 1.442 1.336 -12.329 1.00 91.06 86 LEU A CA 1
ATOM 724 C C . LEU A 1 86 ? 0.664 2.115 -13.385 1.00 91.06 86 LEU A C 1
ATOM 726 O O . LEU A 1 86 ? -0.104 3.013 -13.043 1.00 91.06 86 LEU A O 1
ATOM 730 N N . GLU A 1 87 ? 0.833 1.776 -14.658 1.00 89.88 87 GLU A N 1
ATOM 731 C CA . GLU A 1 87 ? 0.088 2.401 -15.741 1.00 89.88 87 GLU A CA 1
ATOM 732 C C . GLU A 1 87 ? -1.410 2.106 -15.636 1.00 89.88 87 GLU A C 1
ATOM 734 O O . GLU A 1 87 ? -2.219 3.035 -15.684 1.00 89.88 87 GLU A O 1
ATOM 739 N N . ASN A 1 88 ? -1.786 0.846 -15.403 1.00 88.69 88 ASN A N 1
ATOM 740 C CA . ASN A 1 88 ? -3.182 0.464 -15.175 1.00 88.69 88 ASN A CA 1
ATOM 741 C C . ASN A 1 88 ? -3.785 1.204 -13.976 1.00 88.69 88 ASN A C 1
ATOM 743 O O . ASN A 1 88 ? -4.896 1.735 -14.061 1.00 88.69 88 ASN A O 1
ATOM 747 N N . TYR A 1 89 ? -3.032 1.306 -12.880 1.00 88.75 89 TYR A N 1
ATOM 748 C CA . TYR A 1 89 ? -3.438 2.069 -11.708 1.00 88.75 89 TYR A CA 1
ATOM 749 C C . TYR A 1 89 ? -3.651 3.545 -12.052 1.00 88.75 89 TYR A C 1
ATOM 751 O O . TYR A 1 89 ? -4.738 4.069 -11.810 1.00 88.75 89 TYR A O 1
ATOM 759 N N . CYS A 1 90 ? -2.682 4.201 -12.691 1.00 87.69 90 CYS A N 1
ATOM 760 C CA . CYS A 1 90 ? -2.812 5.586 -13.141 1.00 87.69 90 CYS A CA 1
ATOM 761 C C . CYS A 1 90 ? -4.042 5.787 -14.038 1.00 87.69 90 CYS A C 1
ATOM 763 O O . CYS A 1 90 ? -4.804 6.725 -13.823 1.00 87.69 90 CYS A O 1
ATOM 765 N N . ASN A 1 91 ? -4.280 4.884 -14.991 1.00 86.25 91 ASN A N 1
ATOM 766 C CA . ASN A 1 91 ? -5.422 4.945 -15.906 1.00 86.25 91 ASN A CA 1
ATOM 767 C C . ASN A 1 91 ? -6.770 4.797 -15.182 1.00 86.25 91 ASN A C 1
ATOM 769 O O . ASN A 1 91 ? -7.760 5.379 -15.625 1.00 86.25 91 ASN A O 1
ATOM 773 N N . SER A 1 92 ? -6.814 4.038 -14.082 1.00 84.69 92 SER A N 1
ATOM 774 C CA . SER A 1 92 ? -8.008 3.901 -13.235 1.00 84.69 92 SER A CA 1
ATOM 775 C C . SER A 1 92 ? -8.275 5.135 -12.369 1.00 84.69 92 SER A C 1
ATOM 777 O O . SER A 1 92 ? -9.423 5.428 -12.052 1.00 84.69 92 SER A O 1
ATOM 779 N N . GLN A 1 93 ? -7.222 5.855 -11.971 1.00 82.50 93 GLN A N 1
ATOM 780 C CA . GLN A 1 93 ? -7.332 7.028 -11.099 1.00 82.50 93 GLN A CA 1
ATOM 781 C C . GLN A 1 93 ? -7.490 8.340 -11.881 1.00 82.50 93 GLN A C 1
ATOM 783 O O . GLN A 1 93 ? -8.014 9.312 -11.342 1.00 82.50 93 GLN A O 1
ATOM 788 N N . LEU A 1 94 ? -7.017 8.388 -13.130 1.00 81.88 94 LEU A N 1
ATOM 789 C CA . LEU A 1 94 ? -6.924 9.591 -13.960 1.00 81.88 94 LEU A CA 1
ATOM 790 C C . LEU A 1 94 ? -7.664 9.384 -15.291 1.00 81.88 94 LEU A C 1
ATOM 792 O O . LEU A 1 94 ? -7.053 9.366 -16.360 1.00 81.88 94 LEU A O 1
ATOM 796 N N . GLU A 1 95 ? -8.987 9.208 -15.235 1.00 72.31 95 GLU A N 1
ATOM 797 C CA . GLU A 1 95 ? -9.796 8.839 -16.410 1.00 72.31 95 GLU A CA 1
ATOM 798 C C . GLU A 1 95 ? -9.660 9.802 -17.600 1.00 72.31 95 GLU A C 1
ATOM 800 O O . GLU A 1 95 ? -9.717 9.360 -18.746 1.00 72.31 95 GLU A O 1
ATOM 805 N N . THR A 1 96 ? -9.428 11.091 -17.340 1.00 70.88 96 THR A N 1
ATOM 806 C CA . THR A 1 96 ? -9.282 12.143 -18.360 1.00 70.88 96 THR A CA 1
ATOM 807 C C . THR A 1 96 ? -7.867 12.276 -18.927 1.00 70.88 96 THR A C 1
ATOM 809 O O . THR A 1 96 ? -7.648 13.101 -19.804 1.00 70.88 96 THR A O 1
ATOM 812 N N . GLU A 1 97 ? -6.896 11.509 -18.425 1.00 75.19 97 GLU A N 1
ATOM 813 C CA . GLU A 1 97 ? -5.464 11.668 -18.738 1.00 75.19 97 GLU A CA 1
ATOM 814 C C . GLU A 1 97 ? -4.820 10.355 -19.213 1.00 75.19 97 GLU A C 1
ATOM 816 O O . GLU A 1 97 ? -3.599 10.180 -19.152 1.00 75.19 97 GLU A O 1
ATOM 821 N N . LYS A 1 98 ? -5.642 9.411 -19.689 1.00 71.56 98 LYS A N 1
ATOM 822 C CA . LYS A 1 98 ? -5.203 8.081 -20.142 1.00 71.56 98 LYS A CA 1
ATOM 823 C C . LYS A 1 98 ? -4.193 8.139 -21.286 1.00 71.56 98 LYS A C 1
ATOM 825 O O . LYS A 1 98 ? -3.300 7.300 -21.328 1.00 71.56 98 LYS A O 1
ATOM 830 N N . ASP A 1 99 ? -4.269 9.154 -22.139 1.00 78.75 99 ASP A N 1
ATOM 831 C CA . ASP A 1 99 ? -3.383 9.289 -23.300 1.00 78.75 99 ASP A CA 1
ATOM 832 C C . ASP A 1 99 ? -2.031 9.939 -22.958 1.00 78.75 99 ASP A C 1
ATOM 834 O O . ASP A 1 99 ? -1.138 10.016 -23.804 1.00 78.75 99 ASP A O 1
ATOM 838 N N . LYS A 1 100 ? -1.839 10.417 -21.718 1.00 82.31 100 LYS A N 1
ATOM 839 C CA . LYS A 1 100 ? -0.562 11.016 -21.311 1.00 82.31 100 LYS A CA 1
ATOM 840 C C . LYS A 1 100 ? 0.531 9.953 -21.123 1.00 82.31 100 LYS A C 1
ATOM 842 O O . LYS A 1 100 ? 0.253 8.855 -20.639 1.00 82.31 100 LYS A O 1
ATOM 847 N N . PRO A 1 101 ? 1.803 10.297 -21.393 1.00 85.12 101 PRO A N 1
ATOM 848 C CA . PRO A 1 101 ? 2.934 9.445 -21.039 1.00 85.12 101 PRO A CA 1
ATOM 849 C C . PRO A 1 101 ? 2.968 9.114 -19.541 1.00 85.12 101 PRO A C 1
ATOM 851 O O . PRO A 1 101 ? 2.628 9.956 -18.702 1.00 85.12 101 PRO A O 1
ATOM 854 N N . LEU A 1 102 ? 3.441 7.913 -19.200 1.00 86.00 102 LEU A N 1
ATOM 855 C CA . LEU A 1 102 ? 3.524 7.428 -17.820 1.00 86.00 102 LEU A CA 1
ATOM 856 C C . LEU A 1 102 ? 4.276 8.377 -16.863 1.00 86.00 102 LEU A C 1
ATOM 858 O O . LEU A 1 102 ? 3.737 8.639 -15.786 1.00 86.00 102 LEU A O 1
ATOM 862 N N . PRO A 1 103 ? 5.408 9.010 -17.239 1.00 87.81 103 PRO A N 1
ATOM 863 C CA . PRO A 1 103 ? 6.064 10.002 -16.382 1.00 87.81 103 PRO A CA 1
ATOM 864 C C . PRO A 1 103 ? 5.158 11.179 -15.992 1.00 87.81 103 PRO A C 1
ATOM 866 O O . PRO A 1 103 ? 5.206 11.663 -14.863 1.00 87.81 103 PRO A O 1
ATOM 869 N N . ASN A 1 104 ? 4.278 11.622 -16.896 1.00 86.19 104 ASN A N 1
ATOM 870 C CA . ASN A 1 104 ? 3.321 12.689 -16.599 1.00 86.19 104 ASN A CA 1
ATOM 871 C C . ASN A 1 104 ? 2.208 12.198 -15.668 1.00 86.19 104 ASN A C 1
ATOM 873 O O . ASN A 1 104 ? 1.795 12.931 -14.772 1.00 86.19 104 ASN A O 1
ATOM 877 N N . LYS A 1 105 ? 1.743 10.956 -15.845 1.00 88.00 105 LYS A N 1
ATOM 878 C CA . LYS A 1 105 ? 0.755 10.331 -14.954 1.00 88.00 105 LYS A CA 1
ATOM 879 C C . LYS A 1 105 ? 1.299 10.169 -13.531 1.00 88.00 105 LYS A C 1
ATOM 881 O O . LYS A 1 105 ? 0.588 10.479 -12.581 1.00 88.00 105 LYS A O 1
ATOM 886 N N . ILE A 1 106 ? 2.566 9.773 -13.379 1.00 87.00 106 ILE A N 1
ATOM 887 C CA . ILE A 1 106 ? 3.231 9.639 -12.071 1.00 87.00 106 ILE A CA 1
ATOM 888 C C . ILE A 1 106 ? 3.229 10.979 -11.320 1.00 87.00 106 ILE A C 1
ATOM 890 O O . ILE A 1 106 ? 2.827 11.019 -10.159 1.00 87.00 106 ILE A O 1
ATOM 894 N N . LYS A 1 107 ? 3.561 12.087 -11.995 1.00 86.00 107 LYS A N 1
ATOM 895 C CA . LYS A 1 107 ? 3.513 13.442 -11.407 1.00 86.00 107 LYS A CA 1
ATOM 896 C C . LYS A 1 107 ? 2.118 13.826 -10.901 1.00 86.00 107 LYS A C 1
ATOM 898 O O . LYS A 1 107 ? 1.964 14.519 -9.896 1.00 86.00 107 LYS A O 1
ATOM 903 N N . LEU A 1 108 ? 1.067 13.350 -11.569 1.00 86.88 108 LEU A N 1
ATOM 904 C CA . LEU A 1 108 ? -0.321 13.604 -11.171 1.00 86.88 108 LEU A CA 1
ATOM 905 C C . LEU A 1 108 ? -0.754 12.803 -9.932 1.00 86.88 108 LEU A C 1
ATOM 907 O O . LEU A 1 108 ? -1.725 13.186 -9.275 1.00 86.88 108 LEU A O 1
ATOM 911 N N . LEU A 1 109 ? -0.028 11.743 -9.552 1.00 83.12 109 LEU A N 1
ATOM 912 C CA . LEU A 1 109 ? -0.318 10.966 -8.340 1.00 83.12 109 LEU A CA 1
ATOM 913 C C . LEU A 1 109 ? -0.020 11.733 -7.040 1.00 83.12 109 LEU A C 1
ATOM 915 O O . LEU A 1 109 ? -0.512 11.315 -5.980 1.00 83.12 109 LEU A O 1
ATOM 919 N N . LYS A 1 110 ? 0.719 12.854 -7.125 1.00 84.88 110 LYS A N 1
ATOM 920 C CA . LYS A 1 110 ? 1.147 13.704 -5.998 1.00 84.88 110 LYS A CA 1
ATOM 921 C C . LYS A 1 110 ? 1.879 12.897 -4.920 1.00 84.88 110 LYS A C 1
ATOM 923 O O . LYS A 1 110 ? 1.504 12.925 -3.746 1.00 84.88 110 LYS A O 1
ATOM 928 N N . LEU A 1 111 ? 2.875 12.123 -5.347 1.00 85.62 111 LEU A N 1
ATOM 929 C CA . LEU A 1 111 ? 3.741 11.344 -4.460 1.00 85.62 111 LEU A CA 1
ATOM 930 C C . LEU A 1 111 ? 4.758 12.263 -3.765 1.00 85.62 111 LEU A C 1
ATOM 932 O O . LEU A 1 111 ? 4.829 13.461 -4.038 1.00 85.62 111 LEU A O 1
ATOM 936 N N . SER A 1 112 ? 5.557 11.712 -2.848 1.00 86.88 112 SER A N 1
ATOM 937 C CA . SER A 1 112 ? 6.704 12.463 -2.334 1.00 86.88 112 SER A CA 1
ATOM 938 C C . SER A 1 112 ? 7.707 12.720 -3.471 1.00 86.88 112 SER A C 1
ATOM 940 O O . SER A 1 112 ? 7.893 11.836 -4.310 1.00 86.88 112 SER A O 1
ATOM 942 N N . PRO A 1 113 ? 8.404 13.874 -3.492 1.00 87.00 113 PRO A N 1
ATOM 943 C CA . PRO A 1 113 ? 9.351 14.190 -4.566 1.00 87.00 113 PRO A CA 1
ATOM 944 C C . PRO A 1 113 ? 10.435 13.121 -4.760 1.00 87.00 113 PRO A C 1
ATOM 946 O O . PRO A 1 113 ? 10.828 12.821 -5.880 1.00 87.00 113 PRO A O 1
ATOM 949 N N . VAL A 1 114 ? 10.891 12.501 -3.665 1.00 87.88 114 VAL A N 1
ATOM 950 C CA . VAL A 1 114 ? 11.895 11.426 -3.701 1.00 87.88 114 VAL A CA 1
ATOM 951 C C . VAL A 1 114 ? 11.360 10.189 -4.424 1.00 87.88 114 VAL A C 1
ATOM 953 O O . VAL A 1 114 ? 12.032 9.653 -5.304 1.00 87.88 114 VAL A O 1
ATOM 956 N N . LEU A 1 115 ? 10.151 9.739 -4.071 1.00 87.50 115 LEU A N 1
ATOM 957 C CA . LEU A 1 115 ? 9.536 8.564 -4.687 1.00 87.50 115 LEU A CA 1
ATOM 958 C C . LEU A 1 115 ? 9.187 8.835 -6.152 1.00 87.50 115 LEU A C 1
ATOM 960 O O . LEU A 1 115 ? 9.455 7.995 -7.000 1.00 87.50 115 LEU A O 1
ATOM 964 N N . GLU A 1 116 ? 8.649 10.016 -6.454 1.00 91.06 116 GLU A N 1
ATOM 965 C CA . GLU A 1 116 ? 8.354 10.448 -7.821 1.00 91.06 116 GLU A CA 1
ATOM 966 C C . GLU A 1 116 ? 9.601 10.418 -8.711 1.00 91.06 116 GLU A C 1
ATOM 968 O O . GLU A 1 116 ? 9.590 9.765 -9.754 1.00 91.06 116 GLU A O 1
ATOM 973 N N . ASN A 1 117 ? 10.692 11.055 -8.276 1.00 90.44 117 ASN A N 1
ATOM 974 C CA . ASN A 1 117 ? 11.941 11.083 -9.038 1.00 90.44 117 ASN A CA 1
ATOM 975 C C . ASN A 1 117 ? 12.513 9.677 -9.244 1.00 90.44 117 ASN A C 1
ATOM 977 O O . ASN A 1 117 ? 12.977 9.359 -10.334 1.00 90.44 117 ASN A O 1
ATOM 981 N N . THR A 1 118 ? 12.429 8.822 -8.220 1.00 92.00 118 THR A N 1
ATOM 982 C CA . THR A 1 118 ? 12.932 7.445 -8.303 1.00 92.00 118 THR A CA 1
ATOM 983 C C . THR A 1 118 ? 12.105 6.606 -9.281 1.00 92.00 118 THR A C 1
ATOM 985 O O . THR A 1 118 ? 12.664 5.804 -10.021 1.00 92.00 118 THR A O 1
ATOM 988 N N . LEU A 1 119 ? 10.784 6.800 -9.337 1.00 93.19 119 LEU A N 1
ATOM 989 C CA . LEU A 1 119 ? 9.938 6.149 -10.340 1.00 93.19 119 LEU A CA 1
ATOM 990 C C . LEU A 1 119 ? 10.280 6.634 -11.754 1.00 93.19 119 LEU A C 1
ATOM 992 O O . LEU A 1 119 ? 10.408 5.833 -12.666 1.00 93.19 119 LEU A O 1
ATOM 996 N N . ILE A 1 120 ? 10.488 7.931 -11.963 1.00 91.62 120 ILE A N 1
ATOM 997 C CA . ILE A 1 120 ? 10.869 8.419 -13.298 1.00 91.62 120 ILE A CA 1
ATOM 998 C C . ILE A 1 120 ? 12.208 7.801 -13.734 1.00 91.62 120 ILE A C 1
ATOM 1000 O O . ILE A 1 120 ? 12.307 7.258 -14.830 1.00 91.62 120 ILE A O 1
ATOM 1004 N N . GLU A 1 121 ? 13.200 7.780 -12.845 1.00 91.56 121 GLU A N 1
ATOM 1005 C CA . GLU A 1 121 ? 14.511 7.184 -13.124 1.00 91.56 121 GLU A CA 1
ATOM 1006 C C . GLU A 1 121 ? 14.427 5.678 -13.435 1.00 91.56 121 GLU A C 1
ATOM 1008 O O . GLU A 1 121 ? 15.067 5.184 -14.362 1.00 91.56 121 GLU A O 1
ATOM 1013 N N . LEU A 1 122 ? 13.611 4.931 -12.687 1.00 92.06 122 LEU A N 1
ATOM 1014 C CA . LEU A 1 122 ? 13.426 3.500 -12.925 1.00 92.06 122 LEU A CA 1
ATOM 1015 C C . LEU A 1 122 ? 12.646 3.205 -14.221 1.00 92.06 122 LEU A C 1
ATOM 1017 O O . LEU A 1 122 ? 12.826 2.131 -14.796 1.00 92.06 122 LEU A O 1
ATOM 1021 N N . ASP A 1 123 ? 11.779 4.115 -14.680 1.00 91.62 123 ASP A N 1
ATOM 1022 C CA . ASP A 1 123 ? 11.099 4.007 -15.983 1.00 91.62 123 ASP A CA 1
ATOM 1023 C C . ASP A 1 123 ? 12.108 4.150 -17.133 1.00 91.62 123 ASP A C 1
ATOM 1025 O O . ASP A 1 123 ? 12.115 3.334 -18.059 1.00 91.62 123 ASP A O 1
ATOM 1029 N N . ASP A 1 124 ? 13.022 5.118 -17.024 1.00 89.50 124 ASP A N 1
ATOM 1030 C CA . ASP A 1 124 ? 14.121 5.312 -17.975 1.00 89.50 124 ASP A CA 1
ATOM 1031 C C . ASP A 1 124 ? 15.054 4.095 -18.005 1.00 89.50 124 ASP A C 1
ATOM 1033 O O . ASP A 1 124 ? 15.354 3.566 -19.079 1.00 89.50 124 ASP A O 1
ATOM 1037 N N . MET A 1 125 ? 15.439 3.584 -16.831 1.00 88.62 125 MET A N 1
ATOM 1038 C CA . MET A 1 125 ? 16.241 2.363 -16.698 1.00 88.62 125 MET A CA 1
ATOM 1039 C C . MET A 1 125 ? 15.557 1.163 -17.363 1.00 88.62 125 MET A C 1
ATOM 1041 O O . MET A 1 125 ? 16.186 0.444 -18.140 1.00 88.62 125 MET A O 1
ATOM 1045 N N . ARG A 1 126 ? 14.250 0.969 -17.128 1.00 89.69 126 ARG A N 1
ATOM 1046 C CA . ARG A 1 126 ? 13.466 -0.087 -17.788 1.00 89.69 126 ARG A CA 1
ATOM 1047 C C . ARG A 1 126 ? 13.566 0.032 -19.307 1.00 89.69 126 ARG A C 1
ATOM 1049 O O . ARG A 1 126 ? 13.791 -0.973 -19.981 1.00 89.69 126 ARG A O 1
ATOM 1056 N N . ASN A 1 127 ? 13.383 1.237 -19.847 1.00 88.25 127 ASN A N 1
ATOM 1057 C CA . ASN A 1 127 ? 13.414 1.480 -21.289 1.00 88.25 127 ASN A CA 1
ATOM 1058 C C . ASN A 1 127 ? 14.791 1.160 -21.887 1.00 88.25 127 ASN A C 1
ATOM 1060 O O . ASN A 1 127 ? 14.866 0.498 -22.923 1.00 88.25 127 ASN A O 1
ATOM 1064 N N . GLN A 1 128 ? 15.872 1.549 -21.207 1.00 87.00 128 GLN A N 1
ATOM 1065 C CA . GLN A 1 128 ? 17.240 1.238 -21.628 1.00 87.00 128 GLN A CA 1
ATOM 1066 C C . GLN A 1 128 ? 17.534 -0.268 -21.581 1.00 87.00 128 GLN A C 1
ATOM 1068 O O . GLN A 1 128 ? 18.126 -0.805 -22.520 1.00 87.00 128 GLN A O 1
ATOM 1073 N N . THR A 1 129 ? 17.072 -0.979 -20.545 1.00 85.94 129 THR A N 1
ATOM 1074 C CA . THR A 1 129 ? 17.226 -2.440 -20.457 1.00 85.94 129 THR A CA 1
ATOM 1075 C C . THR A 1 129 ? 16.441 -3.171 -21.544 1.00 85.94 129 THR A C 1
ATOM 1077 O O . THR A 1 129 ? 16.973 -4.096 -22.152 1.00 85.94 129 THR A O 1
ATOM 1080 N N . ILE A 1 130 ? 15.210 -2.742 -21.859 1.00 86.38 130 ILE A N 1
ATOM 1081 C CA . ILE A 1 130 ? 14.407 -3.321 -22.958 1.00 86.38 130 ILE A CA 1
ATOM 1082 C C . ILE A 1 130 ? 15.131 -3.188 -24.303 1.00 86.38 130 ILE A C 1
ATOM 1084 O O . ILE A 1 130 ? 15.106 -4.111 -25.113 1.00 86.38 130 ILE A O 1
ATOM 1088 N N . GLN A 1 131 ? 15.783 -2.050 -24.539 1.00 85.88 131 GLN A N 1
ATOM 1089 C CA . GLN A 1 131 ? 16.522 -1.778 -25.774 1.00 85.88 131 GLN A CA 1
ATOM 1090 C C . GLN A 1 131 ? 17.889 -2.484 -25.831 1.00 85.88 131 GLN A C 1
ATOM 1092 O O . GLN A 1 131 ? 18.610 -2.333 -26.814 1.00 85.88 131 GLN A O 1
ATOM 1097 N N . GLY A 1 132 ? 18.258 -3.248 -24.795 1.00 78.94 132 GLY A N 1
ATOM 1098 C CA . GLY A 1 132 ? 19.553 -3.923 -24.698 1.00 78.94 132 GLY A CA 1
ATOM 1099 C C . GLY A 1 132 ? 20.730 -2.975 -24.452 1.00 78.94 132 GLY A C 1
ATOM 1100 O O . GLY A 1 132 ? 21.878 -3.388 -24.573 1.00 78.94 132 GLY A O 1
ATOM 1101 N N . ALA A 1 133 ? 20.459 -1.712 -24.111 1.00 71.88 133 ALA A N 1
ATOM 1102 C CA . ALA A 1 133 ? 21.471 -0.685 -23.875 1.00 71.88 133 ALA A CA 1
ATOM 1103 C C . ALA A 1 133 ? 21.997 -0.677 -22.428 1.00 71.88 133 ALA A C 1
ATOM 1105 O O . ALA A 1 133 ? 22.929 0.065 -22.122 1.00 71.88 133 ALA A O 1
ATOM 1106 N N . TYR A 1 134 ? 21.396 -1.471 -21.533 1.00 79.06 134 TYR A N 1
ATOM 1107 C CA . TYR A 1 134 ? 21.701 -1.460 -20.105 1.00 79.06 134 TYR A CA 1
ATOM 1108 C C . TYR A 1 134 ? 21.418 -2.810 -19.433 1.00 79.06 134 TYR A C 1
ATOM 1110 O O . TYR A 1 134 ? 20.342 -3.380 -19.614 1.00 79.06 134 TYR A O 1
ATOM 1118 N N . GLU A 1 135 ? 22.350 -3.295 -18.611 1.00 83.75 135 GLU A N 1
ATOM 1119 C CA . GLU A 1 135 ? 22.179 -4.485 -17.770 1.00 83.75 135 GLU A CA 1
ATOM 1120 C C . GLU A 1 135 ? 22.077 -4.073 -16.295 1.00 83.75 135 GLU A C 1
ATOM 1122 O O . GLU A 1 135 ? 22.882 -3.282 -15.812 1.00 83.75 135 GLU A O 1
ATOM 1127 N N . LEU A 1 136 ? 21.087 -4.615 -15.577 1.00 86.69 136 LEU A N 1
ATOM 1128 C CA . LEU A 1 136 ? 20.838 -4.265 -14.176 1.00 86.69 136 LEU A CA 1
ATOM 1129 C C . LEU A 1 136 ? 21.974 -4.758 -13.266 1.00 86.69 136 LEU A C 1
ATOM 1131 O O . LEU A 1 136 ? 22.154 -5.973 -13.087 1.00 86.69 136 LEU A O 1
ATOM 1135 N N . SER A 1 137 ? 22.666 -3.825 -12.613 1.00 88.75 137 SER A N 1
ATOM 1136 C CA . SER A 1 137 ? 23.639 -4.130 -11.565 1.00 88.75 137 SER A CA 1
ATOM 1137 C C . SER A 1 137 ? 22.954 -4.628 -10.285 1.00 88.75 137 SER A C 1
ATOM 1139 O O . SER A 1 137 ? 21.729 -4.608 -10.141 1.00 88.75 137 SER A O 1
ATOM 1141 N N . SER A 1 138 ? 23.742 -5.101 -9.318 1.00 86.56 138 SER A N 1
ATOM 1142 C CA . SER A 1 138 ? 23.214 -5.497 -8.005 1.00 86.56 138 SER A CA 1
ATOM 1143 C C . SER A 1 138 ? 22.575 -4.326 -7.249 1.00 86.56 138 SER A C 1
ATOM 1145 O O . SER A 1 138 ? 21.545 -4.518 -6.605 1.00 86.56 138 SER A O 1
ATOM 1147 N N . GLU A 1 139 ? 23.146 -3.124 -7.363 1.00 88.69 139 GLU A N 1
ATOM 1148 C CA . GLU A 1 139 ? 22.613 -1.909 -6.736 1.00 88.69 139 GLU A CA 1
ATOM 1149 C C . GLU A 1 139 ? 21.272 -1.510 -7.363 1.00 88.69 139 GLU A C 1
ATOM 1151 O O . GLU A 1 139 ? 20.314 -1.208 -6.648 1.00 88.69 139 GLU A O 1
ATOM 1156 N N . ASP A 1 140 ? 21.151 -1.617 -8.690 1.00 87.94 140 ASP A N 1
ATOM 1157 C CA . ASP A 1 140 ? 19.892 -1.345 -9.395 1.00 87.94 140 ASP A CA 1
ATOM 1158 C C . ASP A 1 140 ? 18.800 -2.314 -8.965 1.00 87.94 140 ASP A C 1
ATOM 1160 O O . ASP A 1 140 ? 17.657 -1.920 -8.730 1.00 87.94 140 ASP A O 1
ATOM 1164 N N . LYS A 1 141 ? 19.147 -3.595 -8.803 1.00 86.44 141 LYS A N 1
ATOM 1165 C CA . LYS A 1 141 ? 18.190 -4.612 -8.358 1.00 86.44 141 LYS A CA 1
ATOM 1166 C C . LYS A 1 141 ? 17.653 -4.308 -6.963 1.00 86.44 141 LYS A C 1
ATOM 1168 O O . LYS A 1 141 ? 16.452 -4.443 -6.721 1.00 86.44 141 LYS A O 1
ATOM 1173 N N . GLU A 1 142 ? 18.517 -3.881 -6.047 1.00 85.44 142 GLU A N 1
ATOM 1174 C CA . GLU A 1 142 ? 18.104 -3.456 -4.710 1.00 85.44 142 GLU A CA 1
ATOM 1175 C C . GLU A 1 142 ? 17.225 -2.199 -4.767 1.00 85.44 142 GLU A C 1
ATOM 1177 O O . GLU A 1 142 ? 16.157 -2.158 -4.148 1.00 85.44 142 GLU A O 1
ATOM 1182 N N . LYS A 1 143 ? 17.617 -1.209 -5.573 1.00 88.00 143 LYS A N 1
ATOM 1183 C CA . LYS A 1 143 ? 16.852 0.024 -5.789 1.00 88.00 143 LYS A CA 1
ATOM 1184 C C . LYS A 1 143 ? 15.454 -0.251 -6.342 1.00 88.00 143 LYS A C 1
ATOM 1186 O O . LYS A 1 143 ? 14.482 0.313 -5.832 1.00 88.00 143 LYS A O 1
ATOM 1191 N N . VAL A 1 144 ? 15.328 -1.142 -7.328 1.00 87.31 144 VAL A N 1
ATOM 1192 C CA . VAL A 1 144 ? 14.038 -1.581 -7.882 1.00 87.31 144 VAL A CA 1
ATOM 1193 C C . VAL A 1 144 ? 13.180 -2.200 -6.785 1.00 87.31 144 VAL A C 1
ATOM 1195 O O . VAL A 1 144 ? 12.065 -1.736 -6.553 1.00 87.31 144 VAL A O 1
ATOM 1198 N N . ASN A 1 145 ? 13.705 -3.192 -6.060 1.00 83.19 145 ASN A N 1
ATOM 1199 C CA . ASN A 1 145 ? 12.960 -3.870 -4.997 1.00 83.19 145 ASN A CA 1
ATOM 1200 C C . ASN A 1 145 ? 12.458 -2.885 -3.933 1.00 83.19 145 ASN A C 1
ATOM 1202 O O . ASN A 1 145 ? 11.274 -2.884 -3.591 1.00 83.19 145 ASN A O 1
ATOM 1206 N N . ASN A 1 146 ? 13.340 -2.008 -3.450 1.00 83.94 146 ASN A N 1
ATOM 1207 C CA . ASN A 1 146 ? 12.998 -1.011 -2.440 1.00 83.94 146 ASN A CA 1
ATOM 1208 C C . ASN A 1 146 ? 11.949 -0.020 -2.952 1.00 83.94 146 ASN A C 1
ATOM 1210 O O . ASN A 1 146 ? 11.027 0.330 -2.218 1.00 83.94 146 ASN A O 1
ATOM 1214 N N . THR A 1 147 ? 12.038 0.402 -4.213 1.00 87.62 147 THR A N 1
ATOM 1215 C CA . THR A 1 147 ? 11.078 1.348 -4.797 1.00 87.62 147 THR A CA 1
ATOM 1216 C C . THR A 1 147 ? 9.700 0.724 -4.970 1.00 87.62 147 THR A C 1
ATOM 1218 O O . THR A 1 147 ? 8.709 1.345 -4.588 1.00 87.62 147 THR A O 1
ATOM 1221 N N . VAL A 1 148 ? 9.620 -0.512 -5.474 1.00 86.31 148 VAL A N 1
ATOM 1222 C CA . VAL A 1 148 ? 8.349 -1.241 -5.633 1.00 86.31 148 VAL A CA 1
ATOM 1223 C C . VAL A 1 148 ? 7.651 -1.406 -4.283 1.00 86.31 148 VAL A C 1
ATOM 1225 O O . VAL A 1 148 ? 6.449 -1.150 -4.160 1.00 86.31 148 VAL A O 1
ATOM 1228 N N . VAL A 1 149 ? 8.410 -1.777 -3.249 1.00 81.88 149 VAL A N 1
ATOM 1229 C CA . VAL A 1 149 ? 7.893 -1.879 -1.880 1.00 81.88 149 VAL A CA 1
ATOM 1230 C C . VAL A 1 149 ? 7.419 -0.516 -1.386 1.00 81.88 149 VAL A C 1
ATOM 1232 O O . VAL A 1 149 ? 6.256 -0.380 -1.015 1.00 81.88 149 VAL A O 1
ATOM 1235 N N . ASN A 1 150 ? 8.273 0.507 -1.427 1.00 83.88 150 ASN A N 1
ATOM 1236 C CA . ASN A 1 150 ? 7.943 1.845 -0.930 1.00 83.88 150 ASN A CA 1
ATOM 1237 C C . ASN A 1 150 ? 6.713 2.435 -1.625 1.00 83.88 150 ASN A C 1
ATOM 1239 O O . ASN A 1 150 ? 5.879 3.061 -0.972 1.00 83.88 150 ASN A O 1
ATOM 1243 N N . PHE A 1 151 ? 6.567 2.206 -2.928 1.00 87.88 151 PHE A N 1
ATOM 1244 C CA . PHE A 1 151 ? 5.391 2.624 -3.676 1.00 87.88 151 PHE A CA 1
ATOM 1245 C C . PHE A 1 151 ? 4.127 1.895 -3.211 1.00 87.88 151 PHE A C 1
ATOM 1247 O O . PHE A 1 151 ? 3.126 2.540 -2.902 1.00 87.88 151 PHE A O 1
ATOM 1254 N N . THR A 1 152 ? 4.181 0.567 -3.089 1.00 85.56 152 THR A N 1
ATOM 1255 C CA . THR A 1 152 ? 3.045 -0.245 -2.619 1.00 85.56 152 THR A CA 1
ATOM 1256 C C . THR A 1 152 ? 2.605 0.179 -1.217 1.00 85.56 152 THR A C 1
ATOM 1258 O O . THR A 1 152 ? 1.415 0.361 -0.953 1.00 85.56 152 THR A O 1
ATOM 1261 N N . LEU A 1 153 ? 3.566 0.416 -0.323 1.00 84.38 153 LEU A N 1
ATOM 1262 C CA . LEU A 1 153 ? 3.311 0.934 1.017 1.00 84.38 153 LEU A CA 1
ATOM 1263 C C . LEU A 1 153 ? 2.682 2.334 0.968 1.00 84.38 153 LEU A C 1
ATOM 1265 O O . LEU A 1 153 ? 1.678 2.579 1.634 1.00 84.38 153 LEU A O 1
ATOM 1269 N N . ASN A 1 154 ? 3.192 3.238 0.130 1.00 86.44 154 ASN A N 1
ATOM 1270 C CA . ASN A 1 154 ? 2.614 4.572 -0.027 1.00 86.44 154 ASN A CA 1
ATOM 1271 C C . ASN A 1 154 ? 1.154 4.528 -0.512 1.00 86.44 154 ASN A C 1
ATOM 1273 O O . ASN A 1 154 ? 0.313 5.268 0.005 1.00 86.44 154 ASN A O 1
ATOM 1277 N N . LEU A 1 155 ? 0.828 3.629 -1.448 1.00 87.12 155 LEU A N 1
ATOM 1278 C CA . LEU A 1 155 ? -0.547 3.417 -1.906 1.00 87.12 155 LEU A CA 1
ATOM 1279 C C . LEU A 1 155 ? -1.464 2.970 -0.766 1.00 87.12 155 LEU A C 1
ATOM 1281 O O . LEU A 1 155 ? -2.535 3.548 -0.563 1.00 87.12 155 LEU A O 1
ATOM 1285 N N . ILE A 1 156 ? -1.031 1.971 0.004 1.00 87.56 156 ILE A N 1
ATOM 1286 C CA . ILE A 1 156 ? -1.780 1.469 1.160 1.00 87.56 156 ILE A CA 1
ATOM 1287 C C . ILE A 1 156 ? -1.990 2.597 2.184 1.00 87.56 156 ILE A C 1
ATOM 1289 O O . ILE A 1 156 ? -3.110 2.809 2.656 1.00 87.56 156 ILE A O 1
ATOM 1293 N N . GLU A 1 157 ? -0.951 3.380 2.487 1.00 86.88 157 GLU A N 1
ATOM 1294 C CA . GLU A 1 157 ? -1.033 4.501 3.430 1.00 86.88 157 GLU A CA 1
ATOM 1295 C C . GLU A 1 157 ? -2.037 5.558 2.959 1.00 86.88 157 GLU A C 1
ATOM 1297 O O . GLU A 1 157 ? -2.893 5.985 3.738 1.00 86.88 157 GLU A O 1
ATOM 1302 N N . LYS A 1 158 ? -1.986 5.943 1.679 1.00 86.88 158 LYS A N 1
ATOM 1303 C CA . LYS A 1 158 ? -2.887 6.940 1.079 1.00 86.88 158 LYS A CA 1
ATOM 1304 C C . LYS A 1 158 ? -4.362 6.559 1.244 1.00 86.88 158 LYS A C 1
ATOM 1306 O O . LYS A 1 158 ? -5.197 7.439 1.456 1.00 86.88 158 LYS A O 1
ATOM 1311 N N . HIS A 1 159 ? -4.678 5.264 1.203 1.00 87.44 159 HIS A N 1
ATOM 1312 C CA . HIS A 1 159 ? -6.039 4.744 1.367 1.00 87.44 159 HIS A CA 1
ATOM 1313 C C . HIS A 1 1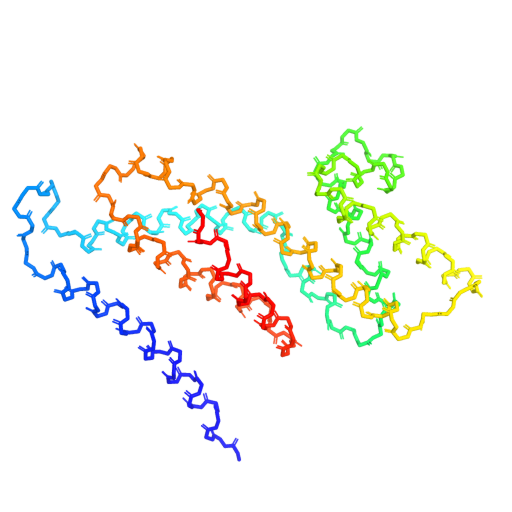59 ? -6.478 4.577 2.827 1.00 87.44 159 HIS A C 1
ATOM 1315 O O . HIS A 1 159 ? -7.673 4.690 3.117 1.00 87.44 159 HIS A O 1
ATOM 1321 N N . ILE A 1 160 ? -5.544 4.315 3.744 1.00 88.38 160 ILE A N 1
ATOM 1322 C CA . ILE A 1 160 ? -5.843 4.055 5.161 1.00 88.38 160 ILE A CA 1
ATOM 1323 C C . ILE A 1 160 ? -5.828 5.343 5.985 1.00 88.38 160 ILE A C 1
ATOM 1325 O O . ILE A 1 160 ? -6.765 5.595 6.744 1.00 88.38 160 ILE A O 1
ATOM 1329 N N . LYS A 1 161 ? -4.792 6.178 5.844 1.00 87.31 161 LYS A N 1
ATOM 1330 C CA . LYS A 1 161 ? -4.524 7.343 6.709 1.00 87.31 161 LYS A CA 1
ATOM 1331 C C . LYS A 1 161 ? -5.719 8.300 6.863 1.00 87.31 161 LYS A C 1
ATOM 1333 O O . LYS A 1 161 ? -5.981 8.740 7.984 1.00 87.31 161 LYS A O 1
ATOM 1338 N N . PRO A 1 162 ? -6.511 8.598 5.810 1.00 87.50 162 PRO A N 1
ATOM 1339 C CA . PRO A 1 162 ? -7.702 9.437 5.954 1.00 87.50 162 PRO A CA 1
ATOM 1340 C C . PRO A 1 162 ? -8.797 8.831 6.846 1.00 87.50 162 PRO A C 1
ATOM 1342 O O . PRO A 1 162 ? -9.569 9.587 7.440 1.00 87.50 162 PRO A O 1
ATOM 1345 N N . LEU A 1 163 ? -8.870 7.498 6.928 1.00 87.62 163 LEU A N 1
ATOM 1346 C CA . LEU A 1 163 ? -9.891 6.739 7.660 1.00 87.62 163 LEU A CA 1
ATOM 1347 C C . LEU A 1 163 ? -9.547 6.562 9.141 1.00 87.62 163 LEU A C 1
ATOM 1349 O O . LEU A 1 163 ? -10.450 6.474 9.969 1.00 87.62 163 LEU A O 1
ATOM 1353 N N . ILE A 1 164 ? -8.254 6.543 9.468 1.00 86.25 164 ILE A N 1
ATOM 1354 C CA . ILE A 1 164 ? -7.741 6.323 10.829 1.00 86.25 164 ILE A CA 1
ATOM 1355 C C . ILE A 1 164 ? -7.302 7.617 11.527 1.00 86.25 164 ILE A C 1
ATOM 1357 O O . ILE A 1 164 ? -6.644 7.590 12.561 1.00 86.25 164 ILE A O 1
ATOM 1361 N N . ASN A 1 165 ? -7.648 8.776 10.964 1.00 87.19 165 ASN A N 1
ATOM 1362 C CA . ASN A 1 165 ? -7.277 10.062 11.538 1.00 87.19 165 ASN A CA 1
ATOM 1363 C C . ASN A 1 165 ? -7.899 10.240 12.936 1.00 87.19 165 ASN A C 1
ATOM 1365 O O . ASN A 1 165 ? -9.120 10.364 13.061 1.00 87.19 165 ASN A O 1
ATOM 1369 N N . GLY A 1 166 ? -7.059 10.324 13.973 1.00 83.44 166 GLY A N 1
ATOM 1370 C CA . GLY A 1 166 ? -7.502 10.365 15.369 1.00 83.44 166 GLY A CA 1
ATOM 1371 C C . GLY A 1 166 ? -8.484 11.496 15.689 1.00 83.44 166 GLY A C 1
ATOM 1372 O O . GLY A 1 166 ? -9.463 11.268 16.394 1.00 83.44 166 GLY A O 1
ATOM 1373 N N . LYS A 1 167 ? -8.302 12.695 15.112 1.00 84.94 167 LYS A N 1
ATOM 1374 C CA . LYS A 1 1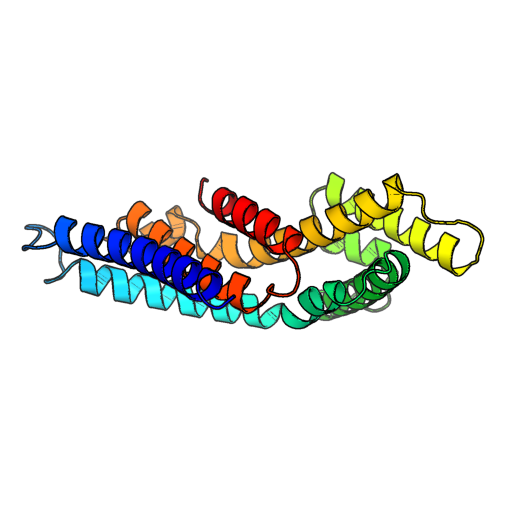67 ? -9.231 13.825 15.309 1.00 84.94 167 LYS A CA 1
ATOM 1375 C C . LYS A 1 167 ? -10.609 13.530 14.710 1.00 84.94 167 LYS A C 1
ATOM 1377 O O . LYS A 1 167 ? -11.620 13.734 15.377 1.00 84.94 167 LYS A O 1
ATOM 1382 N N . LYS A 1 168 ? -10.655 13.009 13.477 1.00 86.81 168 LYS A N 1
ATOM 1383 C CA . LYS A 1 168 ? -11.915 12.625 12.810 1.00 86.81 168 LYS A CA 1
ATOM 1384 C C . LYS A 1 168 ? -12.605 11.469 13.530 1.00 86.81 168 LYS A C 1
ATOM 1386 O O . LYS A 1 168 ? -13.819 11.503 13.708 1.00 86.81 168 LYS A O 1
ATOM 1391 N N . LEU A 1 169 ? -11.838 10.468 13.960 1.00 87.06 169 LEU A N 1
ATOM 1392 C CA . LEU A 1 169 ? -12.358 9.334 14.719 1.00 87.06 169 LEU A CA 1
ATOM 1393 C C . LEU A 1 169 ? -12.917 9.779 16.066 1.00 87.06 169 LEU A C 1
ATOM 1395 O O . LEU A 1 169 ? -14.024 9.378 16.404 1.00 87.06 169 LEU A O 1
ATOM 1399 N N . LYS A 1 170 ? -12.215 10.652 16.797 1.00 84.00 170 LYS A N 1
ATOM 1400 C CA . LYS A 1 170 ? -12.694 11.170 18.082 1.00 84.00 170 LYS A CA 1
ATOM 1401 C C . LYS A 1 170 ? -13.955 12.014 17.925 1.00 84.00 170 LYS A C 1
ATOM 1403 O O . LYS A 1 170 ? -14.860 11.852 18.725 1.00 84.00 170 LYS A O 1
ATOM 1408 N N . ALA A 1 171 ? -14.049 12.841 16.883 1.00 86.69 171 ALA A N 1
ATOM 1409 C CA . ALA A 1 171 ? -15.254 13.624 16.596 1.00 86.69 171 ALA A CA 1
ATOM 1410 C C . ALA A 1 171 ? -16.457 12.760 16.171 1.00 86.69 171 ALA A C 1
ATOM 1412 O O . ALA A 1 171 ? -17.603 13.127 16.412 1.00 86.69 171 ALA A O 1
ATOM 1413 N N . LYS A 1 172 ? -16.211 11.618 15.514 1.00 88.00 172 LYS A N 1
ATOM 1414 C CA . LYS A 1 172 ? -17.261 10.679 15.089 1.00 88.00 172 LYS A CA 1
ATOM 1415 C C . LYS A 1 172 ? -17.668 9.703 16.199 1.00 88.00 172 LYS A C 1
ATOM 1417 O O . LYS A 1 172 ? -18.815 9.272 16.251 1.00 88.00 172 LYS A O 1
ATOM 1422 N N . TYR A 1 173 ? -16.725 9.346 17.065 1.00 87.94 173 TYR A N 1
ATOM 1423 C CA . TYR A 1 173 ? -16.855 8.350 18.123 1.00 87.94 173 TYR A CA 1
ATOM 1424 C C . TYR A 1 173 ? -16.350 8.943 19.445 1.00 87.94 173 TYR A C 1
ATOM 1426 O O . TYR A 1 173 ? -15.339 8.500 19.989 1.00 87.94 173 TYR A O 1
ATOM 1434 N N . ASN A 1 174 ? -17.063 9.949 19.963 1.00 80.31 174 ASN A N 1
ATOM 1435 C CA . ASN A 1 174 ? -16.676 10.793 21.114 1.00 80.31 174 ASN A CA 1
ATOM 1436 C C . ASN A 1 174 ? -16.121 10.022 22.321 1.00 80.31 174 ASN A C 1
ATOM 1438 O O . ASN A 1 174 ? -15.227 10.479 23.035 1.00 80.31 174 ASN A O 1
ATOM 1442 N N . TYR A 1 175 ? -16.635 8.818 22.509 1.00 82.00 175 TYR A N 1
ATOM 1443 C CA . TYR A 1 175 ? -16.418 7.978 23.668 1.00 82.00 175 TYR A CA 1
ATOM 1444 C C . TYR A 1 175 ? -15.272 6.966 23.515 1.00 82.00 175 TYR A C 1
ATOM 1446 O O . TYR A 1 175 ? -14.886 6.338 24.490 1.00 82.00 175 TYR A O 1
ATOM 1454 N N . VAL A 1 176 ? -14.683 6.810 22.324 1.00 83.69 176 VAL A N 1
ATOM 1455 C CA . VAL A 1 176 ? -13.635 5.799 22.102 1.00 83.69 176 VAL A CA 1
ATOM 1456 C C . VAL A 1 176 ? -12.276 6.251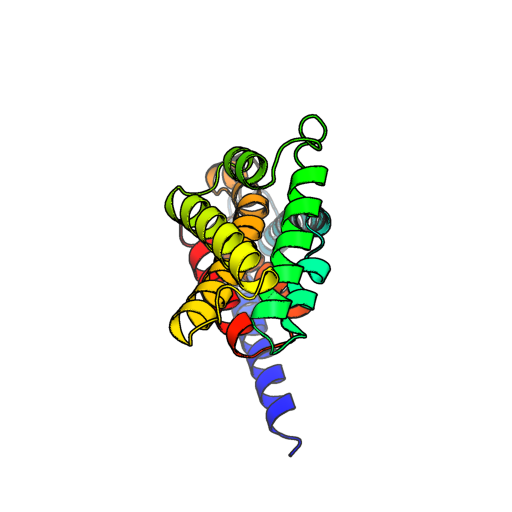 22.665 1.00 83.69 176 VAL A C 1
ATOM 1458 O O . VAL A 1 176 ? -11.875 7.404 22.453 1.00 83.69 176 VAL A O 1
ATOM 1461 N N . ASP A 1 177 ? -11.555 5.374 23.374 1.00 85.44 177 ASP A N 1
ATOM 1462 C CA . ASP A 1 177 ? -10.112 5.524 23.626 1.00 85.44 177 ASP A CA 1
ATOM 1463 C C . ASP A 1 177 ? -9.384 5.220 22.311 1.00 85.44 177 ASP A C 1
ATOM 1465 O O . ASP A 1 177 ? -9.462 4.118 21.762 1.00 85.44 177 ASP A O 1
ATOM 1469 N N . LEU A 1 178 ? -8.694 6.229 21.777 1.00 84.81 178 LEU A N 1
ATOM 1470 C CA . LEU A 1 178 ? -7.989 6.110 20.506 1.00 84.81 178 LEU A CA 1
ATOM 1471 C C . LEU A 1 178 ? -6.848 5.093 20.572 1.00 84.81 178 LEU A C 1
ATOM 1473 O O . LEU A 1 178 ? -6.536 4.496 19.549 1.00 84.81 178 LEU A O 1
ATOM 1477 N N . ARG A 1 179 ? -6.236 4.861 21.739 1.00 83.75 179 ARG A N 1
ATOM 1478 C CA . ARG A 1 179 ? -5.161 3.868 21.878 1.00 83.75 179 ARG A CA 1
ATOM 1479 C C . ARG A 1 179 ? -5.697 2.459 21.673 1.00 83.75 179 ARG A C 1
ATOM 1481 O O . ARG A 1 179 ? -5.104 1.693 20.921 1.00 83.75 179 ARG A O 1
ATOM 1488 N N . ASP A 1 180 ? -6.837 2.149 22.281 1.00 83.75 180 ASP A N 1
ATOM 1489 C CA . ASP A 1 180 ? -7.451 0.826 22.166 1.00 83.75 180 ASP A CA 1
ATOM 1490 C C . ASP A 1 180 ? -8.003 0.607 20.752 1.00 83.75 180 ASP A C 1
ATOM 1492 O O . ASP A 1 180 ? -7.750 -0.429 20.138 1.00 83.75 180 ASP A O 1
ATOM 1496 N N . LEU A 1 181 ? -8.660 1.622 20.175 1.00 86.69 181 LEU A N 1
ATOM 1497 C CA . LEU A 1 181 ? -9.115 1.568 18.785 1.00 86.69 181 LEU A CA 1
ATOM 1498 C C . LEU A 1 181 ? -7.943 1.396 17.807 1.00 86.69 181 LEU A C 1
ATOM 1500 O O . LEU A 1 181 ? -8.029 0.590 16.881 1.00 86.69 181 LEU A O 1
ATOM 1504 N N . ASN A 1 182 ? -6.833 2.106 18.017 1.00 84.50 182 ASN A N 1
ATOM 1505 C CA . ASN A 1 182 ? -5.637 1.959 17.193 1.00 84.50 182 ASN A CA 1
ATOM 1506 C C . ASN A 1 182 ? -5.047 0.551 17.306 1.00 84.50 182 ASN A C 1
ATOM 1508 O O . ASN A 1 182 ? -4.631 -0.001 16.291 1.00 84.50 182 ASN A O 1
ATOM 1512 N N . SER A 1 183 ? -5.041 -0.055 18.495 1.00 83.69 183 SER A N 1
ATOM 1513 C CA . SER A 1 183 ? -4.609 -1.447 18.681 1.00 83.69 183 SER A CA 1
ATOM 1514 C C . SER A 1 183 ? -5.492 -2.429 17.903 1.00 83.69 183 SER A C 1
ATOM 1516 O O . SER A 1 183 ? -4.974 -3.274 17.172 1.00 83.69 183 SER A O 1
ATOM 1518 N N . GLU A 1 184 ? -6.815 -2.271 17.956 1.00 86.31 184 GLU A N 1
ATOM 1519 C CA . GLU A 1 184 ? -7.760 -3.098 17.189 1.00 86.31 184 GLU A CA 1
ATOM 1520 C C . GLU A 1 184 ? -7.593 -2.943 15.667 1.00 86.31 184 GLU A C 1
ATOM 1522 O O . GLU A 1 184 ? -7.711 -3.920 14.914 1.00 86.31 184 GLU A O 1
ATOM 1527 N N . ILE A 1 185 ? -7.290 -1.726 15.204 1.00 86.56 185 ILE A N 1
ATOM 1528 C CA . ILE A 1 185 ? -6.985 -1.430 13.797 1.00 86.56 185 ILE A CA 1
ATOM 1529 C C . ILE A 1 185 ? -5.639 -2.046 13.391 1.00 86.56 185 ILE A C 1
ATOM 1531 O O . ILE A 1 185 ? -5.564 -2.659 12.326 1.00 86.56 185 ILE A O 1
ATOM 1535 N N . LYS A 1 186 ? -4.593 -1.946 14.231 1.00 83.19 186 LYS A N 1
ATOM 1536 C CA . LYS A 1 186 ? -3.278 -2.585 14.005 1.00 83.19 186 LYS A CA 1
ATOM 1537 C C . LYS A 1 186 ? -3.430 -4.081 13.795 1.00 83.19 186 LYS A C 1
ATOM 1539 O O . LYS A 1 186 ? -2.909 -4.624 12.824 1.00 83.19 186 LYS A O 1
ATOM 1544 N N . ILE A 1 187 ? -4.154 -4.740 14.699 1.00 83.81 187 ILE A N 1
ATOM 1545 C CA . ILE A 1 187 ? -4.383 -6.187 14.652 1.00 83.81 187 ILE A CA 1
ATOM 1546 C C . ILE A 1 187 ? -5.064 -6.570 13.339 1.00 83.81 187 ILE A C 1
ATOM 1548 O O . ILE A 1 187 ? -4.608 -7.492 12.660 1.00 83.81 187 ILE A O 1
ATOM 1552 N N . PHE A 1 188 ? -6.113 -5.838 12.963 1.00 87.62 188 PHE A N 1
ATOM 1553 C CA . PHE A 1 188 ? -6.830 -6.074 11.716 1.00 87.62 188 PHE A CA 1
ATOM 1554 C C . PHE A 1 188 ? -5.944 -5.882 10.485 1.00 87.62 188 PHE A C 1
ATOM 1556 O O . PHE A 1 188 ? -5.842 -6.795 9.671 1.00 87.62 188 PHE A O 1
ATOM 1563 N N . LEU A 1 189 ? -5.274 -4.734 10.356 1.00 85.31 189 LEU A N 1
ATOM 1564 C CA . LEU A 1 189 ? -4.416 -4.441 9.207 1.00 85.31 189 LEU A CA 1
ATOM 1565 C C . LEU A 1 189 ? -3.284 -5.460 9.074 1.00 85.31 189 LEU A C 1
ATOM 1567 O O . LEU A 1 189 ? -2.987 -5.913 7.971 1.00 85.31 189 LEU A O 1
ATOM 1571 N N . ASN A 1 190 ? -2.699 -5.876 10.197 1.00 81.00 190 ASN A N 1
ATOM 1572 C CA . ASN A 1 190 ? -1.684 -6.919 10.221 1.00 81.00 190 ASN A CA 1
ATOM 1573 C C . ASN A 1 190 ? -2.243 -8.264 9.747 1.00 81.00 190 ASN A C 1
ATOM 1575 O O . ASN A 1 190 ? -1.585 -8.958 8.976 1.00 81.00 190 ASN A O 1
ATOM 1579 N N . ALA A 1 191 ? -3.446 -8.651 10.173 1.00 82.38 191 ALA A N 1
ATOM 1580 C CA . ALA A 1 191 ? -4.083 -9.875 9.694 1.00 82.38 191 ALA A CA 1
ATOM 1581 C C . ALA A 1 191 ? -4.422 -9.793 8.195 1.00 82.38 191 ALA A C 1
ATOM 1583 O O . ALA A 1 191 ? -4.095 -10.715 7.452 1.00 82.38 191 ALA A O 1
ATOM 1584 N N . TYR A 1 192 ? -5.006 -8.678 7.756 1.00 85.81 192 TYR A N 1
ATOM 1585 C CA . TYR A 1 192 ? -5.445 -8.449 6.382 1.00 85.8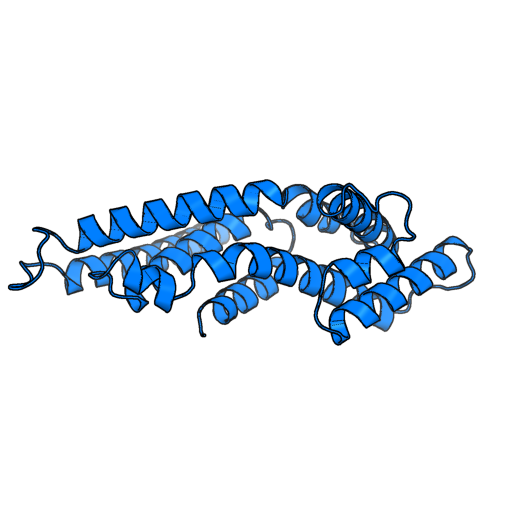1 192 TYR A CA 1
ATOM 1586 C C . TYR A 1 192 ? -4.269 -8.423 5.397 1.00 85.81 192 TYR A C 1
ATOM 1588 O O . TYR A 1 192 ? -4.239 -9.208 4.453 1.00 85.81 192 TYR A O 1
ATOM 1596 N N . LEU A 1 193 ? -3.253 -7.589 5.647 1.00 83.06 193 LEU A N 1
ATOM 1597 C CA . LEU A 1 193 ? -2.095 -7.472 4.755 1.00 83.06 193 LEU A CA 1
ATOM 1598 C C . LEU A 1 193 ? -1.220 -8.726 4.771 1.00 83.06 193 LEU A C 1
ATOM 1600 O O . LEU A 1 193 ? -0.754 -9.130 3.712 1.00 83.06 193 LEU A O 1
ATOM 1604 N N . ASN A 1 194 ? -1.036 -9.390 5.923 1.00 78.69 194 ASN A N 1
ATOM 1605 C CA . ASN A 1 194 ? -0.372 -10.700 5.926 1.00 78.69 194 ASN A CA 1
ATOM 1606 C C . ASN A 1 194 ? -1.194 -11.752 5.186 1.00 78.69 194 ASN A C 1
ATOM 1608 O O . ASN A 1 194 ? -0.612 -12.700 4.693 1.00 78.69 194 ASN A O 1
ATOM 1612 N N . GLY A 1 195 ? -2.525 -11.658 5.149 1.00 79.19 195 GLY A N 1
ATOM 1613 C CA . GLY A 1 195 ? -3.346 -12.576 4.359 1.00 79.19 195 GLY A CA 1
ATOM 1614 C C . GLY A 1 195 ? -3.014 -12.498 2.868 1.00 79.19 195 GLY A C 1
ATOM 1615 O O . GLY A 1 195 ? -2.987 -13.530 2.204 1.00 79.19 195 GLY A O 1
ATOM 1616 N N . ILE A 1 196 ? -2.704 -11.290 2.395 1.00 80.25 196 ILE A N 1
ATOM 1617 C CA . ILE A 1 196 ? -2.420 -10.981 0.994 1.00 80.25 196 ILE A CA 1
ATOM 1618 C C . ILE A 1 196 ? -0.942 -11.247 0.678 1.00 80.25 196 ILE A C 1
ATOM 1620 O O . ILE A 1 196 ? -0.638 -12.143 -0.095 1.00 80.25 196 ILE A O 1
ATOM 1624 N N . PHE A 1 197 ? -0.010 -10.558 1.342 1.00 75.38 197 PHE A N 1
ATOM 1625 C CA . PHE A 1 197 ? 1.428 -10.590 1.040 1.00 75.38 197 PHE A CA 1
ATOM 1626 C C . PHE A 1 197 ? 2.169 -11.758 1.711 1.00 75.38 197 PHE A C 1
ATOM 1628 O O . PHE A 1 197 ? 3.032 -11.567 2.577 1.00 75.38 197 PHE A O 1
ATOM 1635 N N . ASN A 1 198 ? 1.831 -12.990 1.331 1.00 68.44 198 ASN A N 1
ATOM 1636 C CA . ASN A 1 198 ? 2.403 -14.203 1.926 1.00 68.44 198 ASN A CA 1
ATOM 1637 C C . ASN A 1 198 ? 3.604 -14.786 1.165 1.00 68.44 198 ASN A C 1
ATOM 1639 O O . ASN A 1 198 ? 4.178 -15.772 1.636 1.00 68.44 198 ASN A O 1
ATOM 1643 N N . HIS A 1 199 ? 3.998 -14.241 0.010 1.00 55.38 199 HIS A N 1
ATOM 1644 C CA . HIS A 1 199 ? 4.932 -14.929 -0.895 1.00 55.38 199 HIS A CA 1
ATOM 1645 C C . HIS A 1 199 ? 6.434 -14.650 -0.674 1.00 55.38 199 HIS A C 1
ATOM 1647 O O . HIS A 1 199 ? 7.266 -15.169 -1.412 1.00 55.38 199 HIS A O 1
ATOM 1653 N N . GLY A 1 200 ? 6.843 -13.965 0.405 1.00 53.00 200 GLY A N 1
ATOM 1654 C CA . GLY A 1 200 ? 8.272 -13.803 0.720 1.00 53.00 200 GLY A CA 1
ATOM 1655 C C . GLY A 1 200 ? 8.583 -13.314 2.138 1.00 53.00 200 GLY A C 1
ATOM 1656 O O . GLY A 1 200 ? 7.839 -12.530 2.726 1.00 53.00 200 GLY A O 1
ATOM 1657 N N . LYS A 1 201 ? 9.718 -13.759 2.706 1.00 53.47 201 LYS A N 1
ATOM 1658 C CA . LYS A 1 201 ? 10.173 -13.340 4.050 1.00 53.47 201 LYS A CA 1
ATOM 1659 C C . LYS A 1 201 ? 10.478 -11.833 4.138 1.00 53.47 201 LYS A C 1
ATOM 1661 O O . LYS A 1 201 ? 10.274 -11.257 5.200 1.00 53.47 201 LYS A O 1
ATOM 1666 N N . SER A 1 202 ? 10.952 -11.208 3.057 1.00 52.59 202 SER A N 1
ATOM 1667 C CA . SER A 1 202 ? 11.335 -9.785 3.012 1.00 52.59 202 SER A CA 1
ATOM 1668 C C . SER A 1 202 ? 10.127 -8.842 3.016 1.00 52.59 202 SER A C 1
ATOM 1670 O O . SER A 1 202 ? 10.062 -7.948 3.859 1.00 52.59 202 SER A O 1
ATOM 1672 N N . ALA A 1 203 ? 9.135 -9.098 2.155 1.00 56.03 203 ALA A N 1
ATOM 1673 C CA . ALA A 1 203 ? 7.889 -8.330 2.092 1.00 56.03 203 ALA A CA 1
ATOM 1674 C C . ALA A 1 203 ? 7.149 -8.344 3.440 1.00 56.03 203 ALA A C 1
ATOM 1676 O O . ALA A 1 203 ? 6.642 -7.320 3.894 1.00 56.03 203 ALA A O 1
ATOM 1677 N N . ASN A 1 204 ? 7.172 -9.483 4.141 1.00 59.72 204 ASN A N 1
ATOM 1678 C CA . ASN A 1 204 ? 6.565 -9.612 5.464 1.00 59.72 204 ASN A CA 1
ATOM 1679 C C . ASN A 1 204 ? 7.196 -8.660 6.501 1.00 59.72 204 ASN A C 1
ATOM 1681 O O . ASN A 1 204 ? 6.479 -8.047 7.290 1.00 59.72 204 ASN A O 1
ATOM 1685 N N . THR A 1 205 ? 8.524 -8.508 6.492 1.00 65.12 205 THR A N 1
ATOM 1686 C CA . THR A 1 205 ? 9.236 -7.616 7.422 1.00 65.12 205 THR A CA 1
ATOM 1687 C C . THR A 1 205 ? 8.942 -6.148 7.124 1.00 65.12 205 THR A C 1
ATOM 1689 O O . THR A 1 205 ? 8.601 -5.404 8.037 1.00 65.12 205 THR A O 1
ATOM 1692 N N . GLN A 1 206 ? 8.994 -5.735 5.856 1.00 64.62 206 GLN A N 1
ATOM 1693 C CA . GLN A 1 206 ? 8.748 -4.341 5.466 1.00 64.62 206 GLN A CA 1
ATOM 1694 C C . GLN A 1 206 ? 7.292 -3.918 5.706 1.00 64.62 206 GLN A C 1
ATOM 1696 O O . GLN A 1 206 ? 7.050 -2.824 6.210 1.00 64.62 206 GLN A O 1
ATOM 1701 N N . ILE A 1 207 ? 6.322 -4.803 5.443 1.00 65.00 207 ILE A N 1
ATOM 1702 C CA . ILE A 1 207 ? 4.906 -4.560 5.757 1.00 65.00 207 ILE A CA 1
ATOM 1703 C C . ILE A 1 207 ? 4.694 -4.431 7.268 1.00 65.00 207 ILE A C 1
ATOM 1705 O O . ILE A 1 207 ? 3.952 -3.555 7.703 1.00 65.00 207 ILE A O 1
ATOM 1709 N N . LYS A 1 208 ? 5.361 -5.254 8.087 1.00 64.69 208 LYS A N 1
ATOM 1710 C CA . LYS A 1 208 ? 5.303 -5.123 9.552 1.00 64.69 208 LYS A CA 1
ATOM 1711 C C . LYS A 1 208 ? 5.862 -3.787 10.030 1.00 64.69 208 LYS A C 1
ATOM 1713 O O . LYS A 1 208 ? 5.168 -3.086 10.760 1.00 64.69 208 LYS A O 1
ATOM 1718 N N . THR A 1 209 ? 7.056 -3.404 9.577 1.00 66.50 209 THR A N 1
ATOM 1719 C CA . THR A 1 209 ? 7.669 -2.110 9.922 1.00 66.50 209 THR A CA 1
ATOM 1720 C C . THR A 1 209 ? 6.779 -0.939 9.502 1.00 66.50 209 THR A C 1
ATOM 1722 O O . THR A 1 209 ? 6.575 0.005 10.260 1.00 66.50 209 THR A O 1
ATOM 1725 N N . PHE A 1 210 ? 6.176 -1.018 8.321 1.00 67.19 210 PHE A N 1
ATOM 1726 C CA . PHE A 1 210 ? 5.218 -0.026 7.850 1.00 67.19 210 PHE A CA 1
ATOM 1727 C C . PHE A 1 210 ? 3.954 0.062 8.718 1.00 67.19 210 PHE A C 1
ATOM 1729 O O . PHE A 1 210 ? 3.511 1.157 9.063 1.00 67.19 210 PHE A O 1
ATOM 1736 N N . LEU A 1 211 ? 3.377 -1.076 9.110 1.00 65.38 211 LEU A N 1
ATOM 1737 C CA . LEU A 1 211 ? 2.202 -1.123 9.986 1.00 65.38 211 LEU A CA 1
ATOM 1738 C C . LEU A 1 211 ? 2.478 -0.545 11.375 1.00 65.38 211 LEU A C 1
ATOM 1740 O O . LEU A 1 211 ? 1.592 0.067 11.978 1.00 65.38 211 LEU A O 1
ATOM 1744 N N . GLU A 1 212 ? 3.699 -0.716 11.876 1.00 65.62 212 GLU A N 1
ATOM 1745 C CA . GLU A 1 212 ? 4.152 -0.063 13.101 1.00 65.62 212 GLU A CA 1
ATOM 1746 C C . GLU A 1 212 ? 4.177 1.462 12.929 1.00 65.62 212 GLU A C 1
ATOM 1748 O O . GLU A 1 212 ? 3.694 2.171 13.810 1.00 65.62 212 GLU A O 1
ATOM 1753 N N . GLN A 1 213 ? 4.634 1.963 11.776 1.00 66.56 213 GLN A N 1
ATOM 1754 C CA . GLN A 1 213 ? 4.793 3.394 11.488 1.00 66.56 213 GLN A CA 1
ATOM 1755 C C . GLN A 1 213 ? 3.487 4.143 11.172 1.00 66.56 213 GLN A C 1
ATOM 1757 O O . GLN A 1 213 ? 3.343 5.289 11.602 1.00 66.56 213 GLN A O 1
ATOM 1762 N N . ILE A 1 214 ? 2.515 3.530 10.479 1.00 64.50 214 ILE A N 1
ATOM 1763 C CA . ILE A 1 214 ? 1.248 4.199 10.096 1.00 64.50 214 ILE A CA 1
ATOM 1764 C C . ILE A 1 214 ? 0.497 4.773 11.308 1.00 64.50 214 ILE A C 1
ATOM 1766 O O . ILE A 1 214 ? -0.225 5.759 11.175 1.00 64.50 214 ILE A O 1
ATOM 1770 N N . LEU A 1 215 ? 0.635 4.153 12.482 1.00 56.50 215 LEU A N 1
ATOM 1771 C CA . LEU A 1 215 ? -0.230 4.385 13.646 1.00 56.50 215 LEU A CA 1
ATOM 1772 C C . LEU A 1 215 ? 0.498 5.045 14.830 1.00 56.50 215 LEU A C 1
ATOM 1774 O O . LEU A 1 215 ? -0.036 5.045 15.939 1.00 56.50 215 LEU A O 1
ATOM 1778 N N . ILE A 1 216 ? 1.715 5.559 14.614 1.00 50.94 216 ILE A N 1
ATOM 1779 C CA . ILE A 1 216 ? 2.501 6.301 15.620 1.00 50.94 216 ILE A CA 1
ATOM 1780 C C . ILE A 1 216 ? 2.245 7.824 15.552 1.00 50.94 216 ILE A C 1
ATOM 1782 O O . ILE A 1 216 ? 2.576 8.524 16.504 1.00 50.94 216 ILE A O 1
ATOM 1786 N N . ASN A 1 217 ? 1.578 8.328 14.502 1.00 39.91 217 ASN A N 1
ATOM 1787 C CA . ASN A 1 217 ? 1.262 9.756 14.326 1.00 39.91 217 ASN A CA 1
ATOM 1788 C C . ASN A 1 217 ? -0.240 10.064 14.367 1.00 39.91 217 ASN A C 1
ATOM 1790 O O . ASN A 1 217 ? -0.983 9.501 13.531 1.00 39.91 217 ASN A O 1
#

Radius of gyration: 21.03 Å; chains: 1; bounding box: 47×45×62 Å

Sequence (217 aa):
MKFVKEIVKKEKITSQSVVAKDIKEKYNNYYFGFPFEDYSHYLTGVAEKVRVNIENSLKKLDLNIWESMYETNDTFKLLVRFYANLENYCNSQLETEKDKPLPNKIKLLKLSPVLENTLIELDDMRNQTIQGAYELSSEDKEKVNNTVVNFTLNLIEKHIKPLINGKKLKAKYNYVDLRDLNSEIKIFLNAYLNGIFNHGKSANTQIKTFLEQILIN

Secondary structure (DSSP, 8-state):
--HHHHHHHHHHHHHHHHHHHHHHHHH-S--TT-SSS-HHHHHHHHHHHHHHHHHHHHHTT-HHHHHHGGG---HHHHHHHHHHHHHHHHHHH-GGGTTS-HHHHHHHT---HHHHHHHHHHHHHHHHHHTTS----HHHHHHHHHHHHHHHHHHHHHHHTTTS-HHHHHHHSTT--HHHHHHHHHHHHHHHHHHH--S-HHHHHHHHHHHHHHT--